Protein AF-A0A7K2VHI1-F1 (afdb_monomer)

Solvent-accessible surface area (backbone atoms only — not comparable to full-atom values): 19726 Å² total; per-residue (Å²): 126,63,54,100,42,70,31,47,36,41,50,50,53,50,56,70,37,102,79,35,73,94,75,72,83,73,86,75,72,61,69,70,60,34,52,53,53,49,51,55,50,51,52,41,51,47,21,62,73,66,58,83,43,84,39,74,63,67,61,27,46,75,45,64,41,86,86,82,64,46,76,47,78,38,60,50,74,82,60,77,75,34,81,86,84,34,98,59,78,73,77,77,80,57,60,66,61,61,72,50,92,55,95,80,49,63,72,83,82,65,96,54,72,67,74,56,35,56,49,50,50,53,50,29,44,55,56,41,64,78,45,44,76,40,48,28,70,8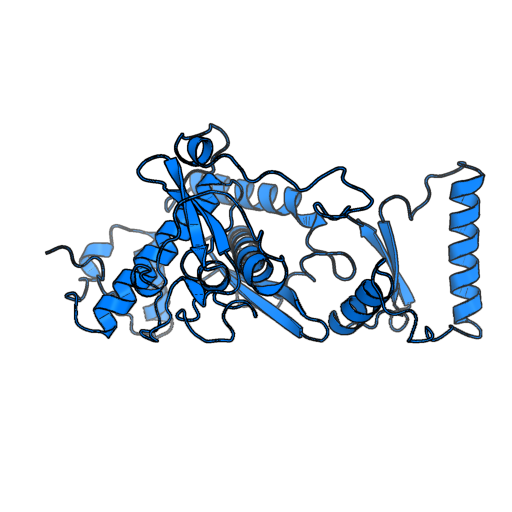4,64,27,72,24,50,35,75,71,34,89,90,54,74,66,68,85,44,14,54,18,27,31,32,30,71,53,49,69,73,33,75,43,78,29,70,27,65,24,76,85,36,55,49,44,0,42,47,45,7,51,26,54,40,48,34,52,41,51,38,55,60,48,81,76,71,71,54,80,76,58,59,74,56,49,55,82,77,41,93,50,38,54,78,61,90,61,62,68,88,73,58,92,47,35,17,63,44,59,39,90,88,79,56,49,56,28,26,37,48,35,20,73,78,21,26,77,22,79,64,23,73,85,47,51,31,53,74,52,70,57,51,55,45,49,53,98,31,73,49,41,8,47,55,46,7,51,53,38,33,52,51,48,52,31,49,51,30,43,77,70,64,77,38,63,73,42,80,54,65,69,81,79,42,56,88,38,65,68,56,40,49,51,54,54,52,32,51,76,70,72,47,90,84,86,52,72,47,50,83,56,75,127

Structure (mmCIF, N/CA/C/O backbone):
data_AF-A0A7K2VHI1-F1
#
_entry.id   AF-A0A7K2VHI1-F1
#
loop_
_atom_site.group_PDB
_atom_site.id
_atom_site.type_symbol
_atom_site.label_atom_id
_atom_site.label_alt_id
_atom_site.label_comp_id
_atom_site.label_asym_id
_atom_site.label_entity_id
_atom_site.label_seq_id
_atom_site.pdbx_PDB_ins_code
_atom_site.Cartn_x
_atom_site.Cartn_y
_atom_site.Cartn_z
_atom_site.occupancy
_atom_site.B_iso_or_equiv
_atom_site.auth_seq_id
_atom_site.auth_comp_id
_atom_site.auth_asym_id
_atom_site.auth_atom_id
_atom_site.pdbx_PDB_model_num
ATOM 1 N N . GLY A 1 1 ? -21.611 15.814 -11.312 1.00 35.88 1 GLY A N 1
ATOM 2 C CA . GLY A 1 1 ? -21.797 15.222 -9.984 1.00 35.88 1 GLY A CA 1
ATOM 3 C C . GLY A 1 1 ? -20.986 13.962 -9.967 1.00 35.88 1 GLY A C 1
ATOM 4 O O . GLY A 1 1 ? -21.273 13.101 -10.788 1.00 35.88 1 GLY A O 1
ATOM 5 N N . ALA A 1 2 ? -19.942 13.914 -9.146 1.00 34.22 2 ALA A N 1
ATOM 6 C CA . ALA A 1 2 ? -19.408 12.637 -8.704 1.00 34.22 2 ALA A CA 1
ATOM 7 C C . ALA A 1 2 ? -20.417 12.128 -7.672 1.00 34.22 2 ALA A C 1
ATOM 9 O O . ALA A 1 2 ? -20.679 12.821 -6.691 1.00 34.22 2 ALA A O 1
ATOM 10 N N . GLY A 1 3 ? -21.109 11.036 -7.992 1.00 35.84 3 GLY A N 1
ATOM 11 C CA . GLY A 1 3 ? -21.917 10.336 -7.005 1.00 35.84 3 GLY A CA 1
ATOM 12 C C . GLY A 1 3 ? -20.999 9.700 -5.968 1.00 35.84 3 GLY A C 1
ATOM 13 O O . GLY A 1 3 ? -19.810 9.528 -6.213 1.00 35.84 3 GLY A O 1
ATOM 14 N N . SER A 1 4 ? -21.582 9.350 -4.831 1.00 48.66 4 SER A N 1
ATOM 15 C CA . SER A 1 4 ? -21.023 8.705 -3.633 1.00 48.66 4 SER A CA 1
ATOM 16 C C . SER A 1 4 ? -20.187 7.423 -3.842 1.00 48.66 4 SER A C 1
ATOM 18 O O . SER A 1 4 ? -19.869 6.737 -2.873 1.00 48.66 4 SER A O 1
ATOM 20 N N . ASP A 1 5 ? -19.875 7.044 -5.082 1.00 55.03 5 ASP A N 1
ATOM 21 C CA . ASP A 1 5 ? -19.042 5.898 -5.424 1.00 55.03 5 ASP A CA 1
ATOM 22 C C . ASP A 1 5 ? -17.689 6.378 -5.972 1.00 55.03 5 ASP A C 1
ATOM 24 O O . ASP A 1 5 ? -17.606 7.149 -6.932 1.00 55.03 5 ASP A O 1
ATOM 28 N N . ALA A 1 6 ? -16.596 5.886 -5.388 1.00 54.31 6 ALA A N 1
ATOM 29 C CA . ALA A 1 6 ? -15.237 6.164 -5.848 1.00 54.31 6 ALA A CA 1
ATOM 30 C C . ALA A 1 6 ? -15.024 5.782 -7.330 1.00 54.31 6 ALA A C 1
ATOM 32 O O . ALA A 1 6 ? -14.153 6.345 -7.998 1.00 54.31 6 ALA A O 1
ATOM 33 N N . ALA A 1 7 ? -15.840 4.863 -7.860 1.00 50.38 7 ALA A N 1
ATOM 34 C CA . ALA A 1 7 ? -15.931 4.551 -9.281 1.00 50.38 7 ALA A CA 1
ATOM 35 C C . ALA A 1 7 ? -16.336 5.750 -10.157 1.00 50.38 7 ALA A C 1
ATOM 37 O O . ALA A 1 7 ? -15.673 6.019 -11.161 1.00 50.38 7 ALA A O 1
ATOM 38 N N . ASP A 1 8 ? -17.375 6.487 -9.754 1.00 54.81 8 ASP A N 1
ATOM 39 C CA . ASP A 1 8 ? -17.902 7.647 -10.483 1.00 54.81 8 ASP A CA 1
ATOM 40 C C . ASP A 1 8 ? -16.888 8.799 -10.480 1.00 54.81 8 ASP A C 1
ATOM 42 O O . ASP A 1 8 ? -16.716 9.508 -11.476 1.00 54.81 8 ASP A O 1
ATOM 46 N N . SER A 1 9 ? -16.164 8.952 -9.369 1.00 58.41 9 SER A N 1
ATOM 47 C CA . SER A 1 9 ? -15.052 9.896 -9.247 1.00 58.41 9 SER A CA 1
ATOM 48 C C . SER A 1 9 ? -13.885 9.526 -10.167 1.00 58.41 9 SER A C 1
ATOM 50 O O . SER A 1 9 ? -13.325 10.401 -10.823 1.00 58.41 9 SER A O 1
ATOM 52 N N . ALA A 1 10 ? -13.523 8.244 -10.279 1.00 58.94 10 ALA A N 1
ATOM 53 C CA . ALA A 1 10 ? -12.438 7.801 -11.159 1.00 58.94 10 ALA A CA 1
ATOM 54 C C . ALA A 1 10 ? -12.746 8.045 -12.649 1.00 58.94 10 ALA A C 1
ATOM 56 O O . ALA A 1 10 ? -11.871 8.503 -13.393 1.00 58.94 10 ALA A O 1
ATOM 57 N N . ASP A 1 11 ? -13.983 7.804 -13.087 1.00 56.47 11 ASP A N 1
ATOM 58 C CA . ASP A 1 11 ? -14.429 8.120 -14.450 1.00 56.47 11 ASP A CA 1
ATOM 59 C C . ASP A 1 11 ? -14.461 9.636 -14.701 1.00 56.47 11 ASP A C 1
ATOM 61 O O . ASP A 1 11 ? -13.986 10.107 -15.738 1.00 56.47 11 ASP A O 1
ATOM 65 N N . LEU A 1 12 ? -14.929 10.426 -13.728 1.00 62.16 12 LEU A N 1
ATOM 66 C CA . LEU A 1 12 ? -14.897 11.888 -13.801 1.00 62.16 12 LEU A CA 1
ATOM 67 C C . LEU A 1 12 ? -13.461 12.416 -13.943 1.00 62.16 12 LEU A C 1
ATOM 69 O O . LEU A 1 12 ? -13.170 13.194 -14.853 1.00 62.16 12 LEU A O 1
ATOM 73 N N . TRP A 1 13 ? -12.551 11.988 -13.067 1.00 66.00 13 TRP A N 1
ATOM 74 C CA . TRP A 1 13 ? -11.167 12.461 -13.058 1.00 66.00 13 TRP A CA 1
ATOM 75 C C . TRP A 1 13 ? -10.383 11.987 -14.282 1.00 66.00 13 TRP A C 1
ATOM 77 O O . TRP A 1 13 ? -9.621 12.765 -14.863 1.00 66.00 13 TRP A O 1
ATOM 87 N N . SER A 1 14 ? -10.594 10.744 -14.725 1.00 60.72 14 SER A N 1
ATOM 88 C CA . SER A 1 14 ? -9.974 10.237 -15.953 1.00 60.72 14 SER A CA 1
ATOM 89 C C . SER A 1 14 ? -10.495 10.952 -17.203 1.00 60.72 14 SER A C 1
ATOM 91 O O . SER A 1 14 ? -9.713 11.164 -18.129 1.00 60.72 14 SER A O 1
ATOM 93 N N . GLY A 1 15 ? -11.754 11.410 -17.196 1.00 57.91 15 GLY A N 1
ATOM 94 C CA . GLY A 1 15 ? -12.371 12.238 -18.237 1.00 57.91 15 GLY A CA 1
ATOM 95 C C . GLY A 1 15 ? -11.910 13.704 -18.267 1.00 57.91 15 GLY A C 1
ATOM 96 O O . GLY A 1 15 ? -11.980 14.351 -19.311 1.00 57.91 15 GLY A O 1
ATOM 97 N N . LEU A 1 16 ? -11.404 14.231 -17.149 1.00 63.72 16 LEU A N 1
ATOM 98 C CA . LEU A 1 16 ? -10.815 15.577 -17.049 1.00 63.72 16 LEU A CA 1
ATOM 99 C C . LEU A 1 16 ? -9.307 15.589 -17.347 1.00 63.72 16 LEU A C 1
ATOM 101 O O . LEU A 1 16 ? -8.694 16.651 -17.477 1.00 63.72 16 LEU A O 1
ATOM 105 N N . GLY A 1 17 ? -8.696 14.408 -17.450 1.00 61.53 17 GLY A N 1
ATOM 106 C CA . GLY A 1 17 ? -7.277 14.261 -17.711 1.00 61.53 17 GLY A CA 1
ATOM 107 C C . GLY A 1 17 ? -6.873 14.788 -19.098 1.00 61.53 17 GLY A C 1
ATOM 108 O O . GLY A 1 17 ? -7.600 14.633 -20.074 1.00 61.53 17 GLY A O 1
ATOM 109 N N . PRO A 1 18 ? -5.653 15.319 -19.262 1.00 56.62 18 PRO A N 1
ATOM 110 C CA . PRO A 1 18 ? -5.142 15.828 -20.544 1.00 56.62 18 PRO A CA 1
ATOM 111 C C . PRO A 1 18 ? -4.906 14.752 -21.629 1.00 56.62 18 PRO A C 1
ATOM 113 O O . PRO A 1 18 ? -4.349 15.054 -22.684 1.00 56.62 18 PRO A O 1
ATOM 116 N N . ALA A 1 19 ? -5.259 13.494 -21.358 1.00 55.19 19 ALA A N 1
ATOM 117 C CA . ALA A 1 19 ? -5.284 12.382 -22.311 1.00 55.19 19 ALA A CA 1
ATOM 118 C C . ALA A 1 19 ? -6.680 11.730 -22.411 1.00 55.19 19 ALA A C 1
ATOM 120 O O . ALA A 1 19 ? -6.819 10.691 -23.053 1.00 55.19 19 ALA A O 1
ATOM 121 N N . ALA A 1 20 ? -7.697 12.320 -21.772 1.00 56.53 20 ALA A N 1
ATOM 122 C CA . ALA A 1 20 ? -9.066 11.844 -21.829 1.00 56.53 20 ALA A CA 1
ATOM 123 C C . ALA A 1 20 ? -9.586 11.899 -23.273 1.00 56.53 20 ALA A C 1
ATOM 125 O O . ALA A 1 20 ? -9.426 12.927 -23.943 1.00 56.53 20 ALA A O 1
ATOM 126 N N . PRO A 1 21 ? -10.234 10.835 -23.775 1.00 51.53 21 PRO A N 1
ATOM 127 C CA . PRO A 1 21 ? -11.006 10.935 -25.001 1.00 51.53 21 PRO A CA 1
ATOM 128 C C . PRO A 1 21 ? -12.088 12.005 -24.802 1.00 51.53 21 PRO A C 1
ATOM 130 O O . PRO A 1 21 ? -12.898 11.895 -23.886 1.00 51.53 21 PRO A O 1
ATOM 133 N N . LEU A 1 22 ? -12.141 13.015 -25.675 1.00 50.47 22 LEU A N 1
ATOM 134 C CA . LEU A 1 22 ? -13.144 14.101 -25.679 1.00 50.47 22 LEU A CA 1
ATOM 135 C C . LEU A 1 22 ? -14.589 13.615 -25.977 1.00 50.47 22 LEU A C 1
ATOM 137 O O . LEU A 1 22 ? -15.409 14.365 -26.496 1.00 50.47 22 LEU A O 1
ATOM 141 N N . GLY A 1 23 ? -14.894 12.338 -25.742 1.00 47.41 23 GLY A N 1
ATOM 142 C CA . GLY A 1 23 ? -16.006 11.631 -26.371 1.00 47.41 23 GLY A CA 1
ATOM 143 C C . GLY A 1 23 ? -17.301 11.564 -25.570 1.00 47.41 23 GLY A C 1
ATOM 144 O O . GLY A 1 23 ? -18.349 11.344 -26.174 1.00 47.41 23 GLY A O 1
ATOM 145 N N . THR A 1 24 ? -17.271 11.757 -24.249 1.00 50.47 24 THR A N 1
ATOM 146 C CA . THR A 1 24 ? -18.492 11.654 -23.438 1.00 50.47 24 THR A CA 1
ATOM 147 C C . THR A 1 24 ? -18.983 13.054 -23.079 1.00 50.47 24 THR A C 1
ATOM 149 O O . THR A 1 24 ? -18.333 13.728 -22.278 1.00 50.47 24 THR A O 1
ATOM 152 N N . PRO A 1 25 ? -20.106 13.536 -23.647 1.00 52.81 25 PRO A N 1
ATOM 153 C CA . PRO A 1 25 ? -20.666 14.813 -23.236 1.00 52.81 25 PRO A CA 1
ATOM 154 C C . PRO A 1 25 ? -21.022 14.735 -21.751 1.00 52.81 25 PRO A C 1
ATOM 156 O O . PRO A 1 25 ? -21.815 13.889 -21.331 1.00 52.81 25 PRO A O 1
ATOM 159 N N . ALA A 1 26 ? -20.413 15.610 -20.952 1.00 59.59 26 ALA A N 1
ATOM 160 C CA . ALA A 1 26 ? -20.737 15.723 -19.540 1.00 59.59 26 ALA A CA 1
ATOM 161 C C . ALA A 1 26 ? -22.239 16.002 -19.393 1.00 59.59 26 ALA A C 1
ATOM 163 O O . ALA A 1 26 ? -22.796 16.840 -20.109 1.00 59.59 26 ALA A O 1
ATOM 164 N N . ARG A 1 27 ? -22.911 15.314 -18.461 1.00 62.22 27 ARG A N 1
ATOM 165 C CA . ARG A 1 27 ? -24.287 15.671 -18.099 1.00 62.22 27 ARG A CA 1
ATOM 166 C C . ARG A 1 27 ? -24.287 17.110 -17.597 1.00 62.22 27 ARG A C 1
ATOM 168 O O . ARG A 1 27 ? -23.722 17.399 -16.544 1.00 62.22 27 ARG A O 1
ATOM 175 N N . VAL A 1 28 ? -24.916 18.001 -18.356 1.00 68.81 28 VAL A N 1
ATOM 176 C CA . VAL A 1 28 ? -25.017 19.413 -17.994 1.00 68.81 28 VAL A CA 1
ATOM 177 C C . VAL A 1 28 ? -26.110 19.555 -16.930 1.00 68.81 28 VAL A C 1
ATOM 179 O O . VAL A 1 28 ? -27.251 19.160 -17.188 1.00 68.81 28 VAL A O 1
ATOM 182 N N . PRO A 1 29 ? -25.800 20.077 -15.731 1.00 75.19 29 PRO A N 1
ATOM 183 C CA . PRO A 1 29 ? -26.820 20.360 -14.731 1.00 75.19 29 PRO A CA 1
ATOM 184 C C . PRO A 1 29 ? -27.797 21.411 -15.271 1.00 75.19 29 PRO A C 1
ATOM 186 O O . PRO A 1 29 ? -27.403 22.335 -15.981 1.00 75.19 29 PRO A O 1
ATOM 189 N N . THR A 1 30 ? -29.080 21.277 -14.941 1.00 81.00 30 THR A N 1
ATOM 190 C CA . THR A 1 30 ? -30.135 22.206 -15.377 1.00 81.00 30 THR A CA 1
ATOM 191 C C . THR A 1 30 ? -30.959 22.695 -14.187 1.00 81.00 30 THR A C 1
ATOM 193 O O . THR A 1 30 ? -30.902 22.128 -13.093 1.00 81.00 30 THR A O 1
ATOM 196 N N . GLY A 1 31 ? -31.710 23.782 -14.385 1.00 88.12 31 GLY A N 1
ATOM 197 C CA . GLY A 1 31 ? -32.640 24.303 -13.383 1.00 88.12 31 GLY A CA 1
ATOM 198 C C . GLY A 1 31 ? -31.947 24.806 -12.104 1.00 88.12 31 GLY A C 1
ATOM 199 O O . GLY A 1 31 ? -30.897 25.447 -12.196 1.00 88.12 31 GLY A O 1
ATOM 200 N N . PRO A 1 32 ? -32.512 24.538 -10.910 1.00 86.25 32 PRO A N 1
ATOM 201 C CA . PRO A 1 32 ? -31.979 25.042 -9.640 1.00 86.25 32 PRO A CA 1
ATOM 202 C C . PRO A 1 32 ? -30.517 24.659 -9.375 1.00 86.25 32 PRO A C 1
ATOM 204 O O . PRO A 1 32 ? -29.753 25.483 -8.878 1.00 86.25 32 PRO A O 1
ATOM 207 N N . LEU A 1 33 ? -30.103 23.450 -9.769 1.00 83.56 33 LEU A N 1
ATOM 208 C CA . LEU A 1 33 ? -28.721 22.985 -9.612 1.00 83.56 33 LEU A CA 1
ATOM 209 C C . LEU A 1 33 ? -27.734 23.809 -10.447 1.00 83.56 33 LEU A C 1
ATOM 211 O O . LEU A 1 33 ? -26.650 24.138 -9.975 1.00 83.56 33 LEU A O 1
ATOM 215 N N . ALA A 1 34 ? -28.117 24.195 -11.668 1.00 86.69 34 ALA A N 1
ATOM 216 C CA . ALA A 1 34 ? -27.297 25.078 -12.495 1.00 86.69 34 ALA A CA 1
ATOM 217 C C . ALA A 1 34 ? -27.163 26.475 -11.868 1.00 86.69 34 ALA A C 1
ATOM 219 O O . ALA A 1 34 ? -26.079 27.050 -11.881 1.00 86.69 34 ALA A O 1
ATOM 220 N N . GLY A 1 35 ? -28.244 26.997 -11.275 1.00 87.88 35 GLY A N 1
ATOM 221 C CA . GLY A 1 35 ? -28.216 28.268 -10.546 1.00 87.88 35 GLY A CA 1
ATOM 222 C C . GLY A 1 35 ? -27.308 28.223 -9.313 1.00 87.88 35 GLY A C 1
ATOM 223 O O . GLY A 1 35 ? -26.508 29.131 -9.106 1.00 87.88 35 GLY A O 1
ATOM 224 N N . MET A 1 36 ? -27.376 27.141 -8.532 1.00 86.94 36 MET A N 1
ATOM 225 C CA . MET A 1 36 ? -26.527 26.924 -7.356 1.00 86.94 36 MET A CA 1
ATOM 226 C C . MET A 1 36 ? -25.041 26.858 -7.735 1.00 86.94 36 MET A C 1
ATOM 228 O O . MET A 1 36 ? -24.236 27.613 -7.192 1.00 86.94 36 MET A O 1
ATOM 232 N N . LEU A 1 37 ? -24.688 26.030 -8.725 1.00 86.12 37 LEU A N 1
ATOM 233 C CA . LEU A 1 37 ? -23.311 25.923 -9.218 1.00 86.12 37 LEU A CA 1
ATOM 234 C C . LEU A 1 37 ? -22.815 27.235 -9.842 1.00 86.12 37 LEU A C 1
ATOM 236 O O . LEU A 1 37 ? -21.667 27.616 -9.633 1.00 86.12 37 LEU A O 1
ATOM 240 N N . GLY A 1 38 ? -23.678 27.951 -10.570 1.00 88.88 38 GLY A N 1
ATOM 241 C CA . GLY A 1 38 ? -23.361 29.261 -11.140 1.00 88.88 38 GLY A CA 1
ATOM 242 C C . GLY A 1 38 ? -23.057 30.310 -10.071 1.00 88.88 38 GLY A C 1
ATOM 243 O O . GLY A 1 38 ? -22.112 31.085 -10.226 1.00 88.88 38 GLY A O 1
ATOM 244 N N . ASN A 1 39 ? -23.804 30.307 -8.964 1.00 89.44 39 ASN A N 1
ATOM 245 C CA . ASN A 1 39 ? -23.547 31.194 -7.831 1.00 89.44 39 ASN A CA 1
ATOM 246 C C . ASN A 1 39 ? -22.215 30.861 -7.149 1.00 89.44 39 ASN A C 1
ATOM 248 O O . ASN A 1 39 ? -21.405 31.767 -6.954 1.00 89.44 39 ASN A O 1
ATOM 252 N N . LEU A 1 40 ? -21.957 29.581 -6.851 1.00 88.62 40 LEU A N 1
ATOM 253 C CA . LEU A 1 40 ? -20.685 29.133 -6.265 1.00 88.62 40 LEU A CA 1
ATOM 254 C C . LEU A 1 40 ? -19.494 29.537 -7.146 1.00 88.62 40 LEU A C 1
ATOM 256 O O . LEU A 1 40 ? -18.548 30.165 -6.673 1.00 88.62 40 LEU A O 1
ATOM 260 N N . LEU A 1 41 ? -19.582 29.273 -8.453 1.00 89.56 41 LEU A N 1
ATOM 261 C CA . LEU A 1 41 ? -18.543 29.643 -9.410 1.00 89.56 41 LEU A CA 1
ATOM 262 C C . LEU A 1 41 ? -18.343 31.163 -9.490 1.00 89.56 41 LEU A C 1
ATOM 264 O O . LEU A 1 41 ? -17.209 31.630 -9.570 1.00 89.56 41 LEU A O 1
ATOM 268 N N . SER A 1 42 ? -19.424 31.946 -9.452 1.00 91.00 42 SER A N 1
ATOM 269 C CA . SER A 1 42 ? -19.343 33.412 -9.501 1.00 91.00 42 SER A CA 1
ATOM 270 C C . SER A 1 42 ? -18.601 33.983 -8.291 1.00 91.00 42 SER A C 1
ATOM 272 O O . SER A 1 42 ? -17.799 34.905 -8.452 1.00 91.00 42 SER A O 1
ATOM 274 N N . PHE A 1 43 ? -18.813 33.421 -7.096 1.00 90.38 43 PHE A N 1
ATOM 275 C CA . PHE A 1 43 ? -18.058 33.806 -5.902 1.00 90.38 43 PHE A CA 1
ATOM 276 C C . PHE A 1 43 ? -16.575 33.447 -6.014 1.00 90.38 43 PHE A C 1
ATOM 278 O O . PHE A 1 43 ? -15.732 34.280 -5.681 1.00 90.38 43 PHE A O 1
ATOM 285 N N . GLU A 1 44 ? -16.238 32.269 -6.537 1.00 92.12 44 GLU A N 1
ATOM 286 C CA . GLU A 1 44 ? -14.838 31.891 -6.758 1.00 92.12 44 GLU A CA 1
ATOM 287 C C . GLU A 1 44 ? -14.146 32.791 -7.787 1.00 92.12 44 GLU A C 1
ATOM 289 O O . GLU A 1 44 ? -13.040 33.277 -7.541 1.00 92.12 44 GLU A O 1
ATOM 294 N N . VAL A 1 45 ? -14.810 33.112 -8.902 1.00 92.06 45 VAL A N 1
ATOM 295 C CA . VAL A 1 45 ? -14.291 34.070 -9.892 1.00 92.06 45 VAL A CA 1
ATOM 296 C C . VAL A 1 45 ? -14.102 35.448 -9.262 1.00 92.06 45 VAL A C 1
ATOM 298 O O . VAL A 1 45 ? -13.062 36.074 -9.468 1.00 92.06 45 VAL A O 1
ATOM 301 N N . PHE A 1 46 ? -15.058 35.912 -8.453 1.00 93.44 46 PHE A N 1
ATOM 302 C CA . PHE A 1 46 ? -14.919 37.165 -7.717 1.00 93.44 46 PHE A CA 1
ATOM 303 C C . PHE A 1 46 ? -13.690 37.140 -6.797 1.00 93.44 46 PHE A C 1
ATOM 305 O O . PHE A 1 46 ? -12.880 38.067 -6.857 1.00 93.44 46 PHE A O 1
ATOM 312 N N . ARG A 1 47 ? -13.497 36.082 -5.996 1.00 93.62 47 ARG A N 1
ATOM 313 C CA . ARG A 1 47 ? -12.328 35.926 -5.107 1.00 93.62 47 ARG A CA 1
ATOM 314 C C . ARG A 1 47 ? -11.015 35.921 -5.897 1.00 93.62 47 ARG A C 1
ATOM 316 O O . ARG A 1 47 ? -10.084 36.637 -5.534 1.00 93.62 47 ARG A O 1
ATOM 323 N N . LEU A 1 48 ? -10.950 35.183 -7.008 1.00 90.50 48 LEU A N 1
ATOM 324 C CA . LEU A 1 48 ? -9.769 35.106 -7.877 1.00 90.50 48 LEU A CA 1
ATOM 325 C C . LEU A 1 48 ? -9.409 36.449 -8.522 1.00 90.50 48 LEU A C 1
ATOM 327 O O . LEU A 1 48 ? -8.238 36.831 -8.518 1.00 90.50 48 LEU A O 1
ATOM 331 N N . VAL A 1 49 ? -10.398 37.150 -9.081 1.00 93.31 49 VAL A N 1
ATOM 332 C CA . VAL A 1 49 ? -10.184 38.396 -9.833 1.00 93.31 49 VAL A CA 1
ATOM 333 C C . VAL A 1 49 ? -9.912 39.569 -8.898 1.00 93.31 49 VAL A C 1
ATOM 335 O O . VAL A 1 49 ? -9.020 40.369 -9.165 1.00 93.31 49 VAL A O 1
ATOM 338 N N . THR A 1 50 ? -10.669 39.686 -7.806 1.00 94.31 50 THR A N 1
ATOM 339 C CA . THR A 1 50 ? -10.545 40.829 -6.886 1.00 94.31 50 THR A CA 1
ATOM 340 C C . THR A 1 50 ? -9.445 40.655 -5.851 1.00 94.31 50 THR A C 1
ATOM 342 O O . THR A 1 50 ? -8.975 41.649 -5.308 1.00 94.31 50 THR A O 1
ATOM 345 N N . GLN A 1 51 ? -9.056 39.411 -5.551 1.00 90.88 51 GLN A N 1
ATOM 346 C CA . GLN A 1 51 ? -8.114 39.059 -4.484 1.00 90.88 51 GLN A CA 1
ATOM 347 C C . GLN A 1 51 ? -8.516 39.579 -3.092 1.00 90.88 51 GLN A C 1
ATOM 349 O O . GLN A 1 51 ? -7.695 39.588 -2.177 1.00 90.88 51 GLN A O 1
ATOM 354 N N . ALA A 1 52 ? -9.781 39.979 -2.906 1.00 89.44 52 ALA A N 1
ATOM 355 C CA . ALA A 1 52 ? -10.292 40.465 -1.626 1.00 89.44 52 ALA A CA 1
ATOM 356 C C . ALA A 1 52 ? -10.283 39.368 -0.545 1.00 89.44 52 ALA A C 1
ATOM 358 O O . ALA A 1 52 ? -10.151 39.662 0.640 1.00 89.44 52 ALA A O 1
ATOM 359 N N . LEU A 1 53 ? -10.400 38.104 -0.967 1.00 87.00 53 LEU A N 1
ATOM 360 C CA . LEU A 1 53 ? -10.253 36.902 -0.151 1.00 87.00 53 LEU A CA 1
ATOM 361 C C . LEU A 1 53 ? -9.472 35.841 -0.946 1.00 87.00 53 LEU A C 1
ATOM 363 O O . LEU A 1 53 ? -9.534 35.844 -2.181 1.00 87.00 53 LEU A O 1
ATOM 367 N N . PRO A 1 54 ? -8.761 34.911 -0.282 1.00 86.00 54 PRO A N 1
ATOM 368 C CA . PRO A 1 54 ? -8.225 33.732 -0.949 1.00 86.00 54 PRO A CA 1
ATOM 369 C C . PRO A 1 54 ? -9.350 32.948 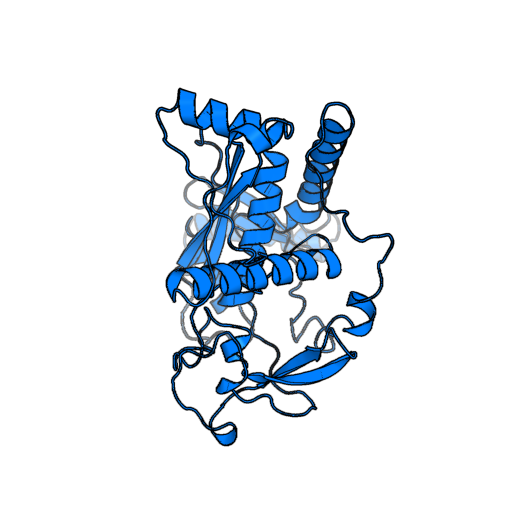-1.632 1.00 86.00 54 PRO A C 1
ATOM 371 O O . PRO A 1 54 ? -10.409 32.742 -1.044 1.00 86.00 54 PRO A O 1
ATOM 374 N N . ALA A 1 55 ? -9.116 32.521 -2.871 1.00 88.25 55 ALA A N 1
ATOM 375 C CA . ALA A 1 55 ? -10.017 31.603 -3.555 1.00 88.25 55 ALA A CA 1
ATOM 376 C C . ALA A 1 55 ? -10.001 30.244 -2.851 1.00 88.25 55 ALA A C 1
ATOM 378 O O . ALA A 1 55 ? -8.926 29.742 -2.511 1.00 88.25 55 ALA A O 1
ATOM 379 N N . GLU A 1 56 ? -11.178 29.661 -2.663 1.00 87.06 56 GLU A N 1
ATOM 380 C CA . GLU A 1 56 ? -11.352 28.357 -2.026 1.00 87.06 56 GLU A CA 1
ATOM 381 C C . GLU A 1 56 ? -10.798 27.261 -2.927 1.00 87.06 56 GLU A C 1
ATOM 383 O O . GLU A 1 56 ? -10.117 26.361 -2.463 1.00 87.06 56 GLU A O 1
ATOM 388 N N . THR A 1 57 ? -10.914 27.418 -4.248 1.00 88.38 57 THR A N 1
ATOM 389 C CA . THR A 1 57 ? -10.361 26.464 -5.222 1.00 88.38 57 THR A CA 1
ATOM 390 C C . THR A 1 57 ? -8.837 26.533 -5.367 1.00 88.38 57 THR A C 1
ATOM 392 O O . THR A 1 57 ? -8.259 25.894 -6.250 1.00 88.38 57 THR A O 1
ATOM 395 N N . ARG A 1 58 ? -8.131 27.338 -4.562 1.00 87.38 58 ARG A N 1
ATOM 396 C CA . ARG A 1 58 ? -6.666 27.399 -4.620 1.00 87.38 58 ARG A CA 1
ATOM 397 C C . ARG A 1 58 ? -6.077 26.133 -3.993 1.00 87.38 58 ARG A C 1
ATOM 399 O O . ARG A 1 58 ? -6.009 26.020 -2.776 1.00 87.38 58 ARG A O 1
ATOM 406 N N . ASN A 1 59 ? -5.579 25.228 -4.838 1.00 86.25 59 ASN A N 1
ATOM 407 C CA . ASN A 1 59 ? -5.059 23.904 -4.451 1.00 86.25 59 ASN A CA 1
ATOM 408 C C . ASN A 1 59 ? -6.104 23.010 -3.764 1.00 86.25 59 ASN A C 1
ATOM 410 O O . ASN A 1 59 ? -5.743 22.123 -2.991 1.00 86.25 59 ASN A O 1
ATOM 414 N N . GLN A 1 60 ? -7.386 23.246 -4.033 1.00 90.56 60 GLN A N 1
ATOM 415 C CA . GLN A 1 60 ? -8.483 22.446 -3.504 1.00 90.56 60 GLN A CA 1
ATOM 416 C C . GLN A 1 60 ? -9.503 22.156 -4.601 1.00 90.56 60 GLN A C 1
ATOM 418 O O . GLN A 1 60 ? -9.617 22.897 -5.581 1.00 90.56 60 GLN A O 1
ATOM 423 N N . VAL A 1 61 ? -10.256 21.082 -4.408 1.00 88.62 61 VAL A N 1
ATOM 424 C CA . VAL A 1 61 ? -11.468 20.768 -5.157 1.00 88.62 61 VAL A CA 1
ATOM 425 C C . VAL A 1 61 ? -12.648 20.985 -4.228 1.00 88.62 61 VAL A C 1
ATOM 427 O O . VAL A 1 61 ? -12.675 20.447 -3.125 1.00 88.62 61 VAL A O 1
ATOM 430 N N . VAL A 1 62 ? -13.626 21.754 -4.697 1.00 88.75 62 VAL A N 1
ATOM 431 C CA . VAL A 1 62 ? -14.911 21.916 -4.018 1.00 88.75 62 VAL A CA 1
ATOM 432 C C . VAL A 1 62 ? -15.891 20.913 -4.613 1.00 88.75 62 VAL A C 1
ATOM 434 O O . VAL A 1 62 ? -16.141 20.920 -5.822 1.00 88.75 62 VAL A O 1
ATOM 437 N N . VAL A 1 63 ? -16.439 20.049 -3.767 1.00 86.38 63 VAL A N 1
ATOM 438 C CA . VAL A 1 63 ? -17.425 19.034 -4.130 1.00 86.38 63 VAL A CA 1
ATOM 439 C C . VAL A 1 63 ? -18.750 19.397 -3.477 1.00 86.38 63 VAL A C 1
ATOM 441 O O . VAL A 1 63 ? -18.828 19.616 -2.273 1.00 86.38 63 VAL A O 1
ATOM 444 N N . GLN A 1 64 ? -19.790 19.468 -4.301 1.00 85.44 64 GLN A N 1
ATOM 445 C CA . GLN A 1 64 ? -21.172 19.598 -3.861 1.00 85.44 64 GLN A CA 1
ATOM 446 C C . GLN A 1 64 ? -21.820 18.218 -3.954 1.00 85.44 64 GLN A C 1
ATOM 448 O O . GLN A 1 64 ? -22.047 17.724 -5.067 1.00 85.44 64 GLN A O 1
ATOM 453 N N . ASP A 1 65 ? -22.140 17.623 -2.807 1.00 83.06 65 ASP A N 1
ATOM 454 C CA . ASP A 1 65 ? -22.990 16.438 -2.761 1.00 83.06 65 ASP A CA 1
ATOM 455 C C . ASP A 1 65 ? -24.419 16.860 -3.130 1.00 83.06 65 ASP A C 1
ATOM 457 O O . ASP A 1 65 ? -24.942 17.859 -2.634 1.00 83.06 65 ASP A O 1
ATOM 461 N N . LEU A 1 66 ? -25.039 16.148 -4.072 1.00 81.31 66 LEU A N 1
ATOM 462 C CA . LEU A 1 66 ? -26.377 16.481 -4.574 1.00 81.31 66 LEU A CA 1
ATOM 463 C C . LEU A 1 66 ? -27.504 15.788 -3.798 1.00 81.31 66 LEU A C 1
ATOM 465 O O . LEU A 1 66 ? -28.660 16.185 -3.938 1.00 81.31 66 LEU A O 1
ATOM 469 N N . ASN A 1 67 ? -27.176 14.763 -3.015 1.00 80.62 67 ASN A N 1
ATOM 470 C CA . ASN A 1 67 ? -28.102 14.022 -2.171 1.00 80.62 67 ASN A CA 1
ATOM 471 C C . A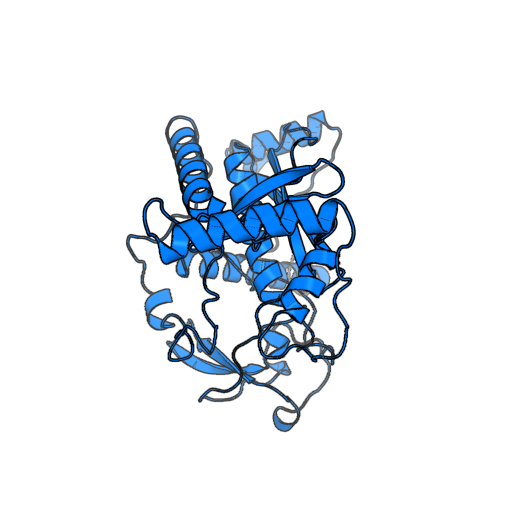SN A 1 67 ? -28.226 14.680 -0.793 1.00 80.62 67 ASN A C 1
ATOM 473 O O . ASN A 1 67 ? -29.345 14.901 -0.335 1.00 80.62 67 ASN A O 1
ATOM 477 N N . SER A 1 68 ? -27.102 15.008 -0.148 1.00 84.44 68 SER A N 1
ATOM 478 C CA . SER A 1 68 ? -27.098 15.669 1.165 1.00 84.44 68 SER A CA 1
ATOM 479 C C . SER A 1 68 ? -27.147 17.195 1.071 1.00 84.44 68 SER A C 1
ATOM 481 O O . SER A 1 68 ? -27.589 17.848 2.013 1.00 84.44 68 SER A O 1
ATOM 483 N N . LEU A 1 69 ? -26.762 17.756 -0.084 1.00 83.50 69 LEU A N 1
ATOM 484 C CA . LEU A 1 69 ? -26.546 19.192 -0.298 1.00 83.50 69 LEU A CA 1
ATOM 485 C C . LEU A 1 69 ? -25.371 19.775 0.502 1.00 83.50 69 LEU A C 1
ATOM 487 O O . LEU A 1 69 ? -25.221 20.999 0.556 1.00 83.50 69 LEU A O 1
ATOM 491 N N . ASP A 1 70 ? -24.494 18.925 1.035 1.00 85.88 70 ASP A N 1
ATOM 492 C CA . ASP A 1 70 ? -23.263 19.367 1.683 1.00 85.88 70 ASP A CA 1
ATOM 493 C C . ASP A 1 70 ? -22.220 19.830 0.661 1.00 85.88 70 ASP A C 1
ATOM 495 O O . ASP A 1 70 ? -22.135 19.337 -0.469 1.00 85.88 70 ASP A O 1
ATOM 499 N N . VAL A 1 71 ? -21.403 20.792 1.089 1.00 86.44 71 VAL A N 1
ATOM 500 C CA . VAL A 1 71 ? -20.236 21.271 0.349 1.00 86.44 71 VAL A CA 1
ATOM 501 C C . VAL A 1 71 ? -18.993 20.921 1.142 1.00 86.44 71 VAL A C 1
ATOM 503 O O . VAL A 1 71 ? -18.873 21.289 2.310 1.00 86.44 71 VAL A O 1
ATOM 506 N N . LEU A 1 72 ? -18.055 20.250 0.486 1.00 88.00 72 LEU A N 1
ATOM 507 C CA . LEU A 1 72 ? -16.756 19.902 1.043 1.00 88.00 72 LEU A CA 1
ATOM 508 C C . LEU A 1 72 ? -15.637 20.420 0.144 1.00 88.00 72 LEU A C 1
ATOM 510 O O . LEU A 1 72 ? -15.732 20.378 -1.082 1.00 88.00 72 LEU A O 1
ATOM 514 N N . ALA A 1 73 ? -14.577 20.927 0.767 1.00 89.81 73 ALA A N 1
ATOM 515 C CA . ALA A 1 73 ? -13.374 21.380 0.088 1.00 89.81 73 ALA A CA 1
ATOM 516 C C . ALA A 1 73 ? -12.215 20.460 0.475 1.00 89.81 73 ALA A C 1
ATOM 518 O O . ALA A 1 73 ? -11.834 20.376 1.644 1.00 89.81 73 ALA A O 1
ATOM 519 N N . GLU A 1 74 ? -11.652 19.765 -0.508 1.00 90.88 74 GLU A N 1
ATOM 520 C CA . GLU A 1 74 ? -10.566 18.812 -0.294 1.00 90.88 74 GLU A CA 1
ATOM 521 C C . GLU A 1 74 ? -9.276 19.269 -0.978 1.00 90.88 74 GLU A C 1
ATOM 523 O O . GLU A 1 74 ? -9.326 19.789 -2.095 1.00 90.88 74 GLU A O 1
ATOM 528 N N . PRO A 1 75 ? -8.098 19.071 -0.357 1.00 91.12 75 PRO A N 1
ATOM 529 C CA . PRO A 1 75 ? -6.820 19.377 -0.988 1.00 91.12 75 PRO A CA 1
ATOM 530 C C . PRO A 1 75 ? -6.625 18.610 -2.300 1.00 91.12 75 PRO A C 1
ATOM 532 O O . PRO A 1 75 ? -6.802 17.396 -2.352 1.00 91.12 75 PRO A O 1
ATOM 535 N N . LEU A 1 76 ? -6.173 19.310 -3.341 1.00 87.50 76 LEU A N 1
ATOM 536 C CA . LEU A 1 76 ? -5.766 18.707 -4.605 1.00 87.50 76 LEU A CA 1
ATOM 537 C C . LEU A 1 76 ? -4.244 18.711 -4.709 1.00 87.50 76 LEU A C 1
ATOM 539 O O . LEU A 1 76 ? -3.618 19.753 -4.919 1.00 87.50 76 LEU A O 1
ATOM 543 N N . LEU A 1 77 ? -3.645 17.531 -4.572 1.00 85.31 77 LEU A N 1
ATOM 544 C CA . LEU A 1 77 ? -2.197 17.384 -4.641 1.00 85.31 77 LEU A CA 1
ATOM 545 C C . LEU A 1 77 ? -1.712 17.328 -6.097 1.00 85.31 77 LEU A C 1
ATOM 547 O O . LEU A 1 77 ? -2.279 16.597 -6.915 1.00 85.31 77 LEU A O 1
ATOM 551 N N . PRO A 1 78 ? -0.625 18.041 -6.445 1.00 82.81 78 PRO A N 1
ATOM 552 C CA . PRO A 1 78 ? -0.007 17.885 -7.750 1.00 82.81 78 PRO A CA 1
ATOM 553 C C . PRO A 1 78 ? 0.549 16.466 -7.884 1.00 82.81 78 PRO A C 1
ATOM 555 O O . PRO A 1 78 ? 1.342 16.006 -7.062 1.00 82.81 78 PRO A O 1
ATOM 558 N N . HIS A 1 79 ? 0.160 15.766 -8.950 1.00 80.06 79 HIS A N 1
ATOM 559 C CA . HIS A 1 79 ? 0.661 14.417 -9.177 1.00 80.06 79 HIS A CA 1
ATOM 560 C C . HIS A 1 79 ? 2.179 14.452 -9.462 1.00 80.06 79 HIS A C 1
ATOM 562 O O . HIS A 1 79 ? 2.603 15.160 -10.380 1.00 80.06 79 HIS A O 1
ATOM 568 N N . PRO A 1 80 ? 3.012 13.648 -8.769 1.00 77.00 80 PRO A N 1
ATOM 569 C CA . PRO A 1 80 ? 4.477 13.730 -8.867 1.00 77.00 80 PRO A CA 1
ATOM 570 C C . PRO A 1 80 ? 5.034 13.367 -10.251 1.00 77.00 80 PRO A C 1
ATOM 572 O O . PRO A 1 80 ? 6.177 13.671 -10.569 1.00 77.00 80 PRO A O 1
ATOM 575 N N . ARG A 1 81 ? 4.237 12.688 -11.084 1.00 72.94 81 ARG A N 1
ATOM 576 C CA . ARG A 1 81 ? 4.573 12.365 -12.485 1.00 72.94 81 ARG A CA 1
ATOM 577 C C . ARG A 1 81 ? 3.783 13.188 -13.501 1.00 72.94 81 ARG A C 1
ATOM 579 O O . ARG A 1 81 ? 3.671 12.785 -14.656 1.00 72.94 81 ARG A O 1
ATOM 586 N N . CYS A 1 82 ? 3.151 14.283 -13.082 1.00 77.94 82 CYS A N 1
ATOM 587 C CA . CYS A 1 82 ? 2.412 15.126 -14.010 1.00 77.94 82 CYS A CA 1
ATOM 588 C C . CYS A 1 82 ? 3.382 15.754 -15.017 1.00 77.94 82 CYS A C 1
ATOM 590 O O . CYS A 1 82 ? 4.172 16.627 -14.669 1.00 77.94 82 CYS A O 1
ATOM 592 N N . ARG A 1 83 ? 3.270 15.357 -16.290 1.00 75.44 83 ARG A N 1
ATOM 593 C CA . ARG A 1 83 ? 4.108 15.870 -17.389 1.00 75.44 83 ARG A CA 1
ATOM 594 C C . ARG A 1 83 ? 4.002 17.385 -17.612 1.00 75.44 83 ARG A C 1
ATOM 596 O O . ARG A 1 83 ? 4.839 17.950 -18.301 1.00 75.44 83 ARG A O 1
ATOM 603 N N . PHE A 1 84 ? 2.952 18.017 -17.082 1.00 79.19 84 PHE A N 1
ATOM 604 C CA . PHE A 1 84 ? 2.720 19.459 -17.195 1.00 79.19 84 PHE A CA 1
ATOM 605 C C . PHE A 1 84 ? 3.239 20.234 -15.986 1.00 79.19 84 PHE A C 1
ATOM 607 O O . PHE A 1 84 ? 3.671 21.371 -16.135 1.00 79.19 84 PHE A O 1
ATOM 614 N N . CYS A 1 85 ? 3.190 19.633 -14.794 1.00 78.44 85 CYS A N 1
ATOM 615 C CA . CYS A 1 85 ? 3.578 20.299 -13.551 1.00 78.44 85 CYS A CA 1
ATOM 616 C C . CYS A 1 85 ? 5.038 20.033 -13.172 1.00 78.44 85 CYS A C 1
ATOM 618 O O . CYS A 1 85 ? 5.623 20.811 -12.426 1.00 78.44 85 CYS A O 1
ATOM 620 N N . THR A 1 86 ? 5.628 18.939 -13.658 1.00 69.88 86 THR A N 1
ATOM 621 C CA . THR A 1 86 ? 6.970 18.507 -13.266 1.00 69.88 86 THR A CA 1
ATOM 622 C C . THR A 1 86 ? 7.865 18.396 -14.496 1.00 69.88 86 THR A C 1
ATOM 624 O O . THR A 1 86 ? 7.572 17.657 -15.436 1.00 69.88 86 THR A O 1
ATOM 627 N N . ALA A 1 87 ? 8.981 19.130 -14.490 1.00 61.81 87 ALA A N 1
ATOM 628 C CA . ALA A 1 87 ? 10.004 19.048 -15.527 1.00 61.81 87 ALA A CA 1
ATOM 629 C C . ALA A 1 87 ? 10.882 17.806 -15.297 1.00 61.81 87 ALA A C 1
ATOM 631 O O . ALA A 1 87 ? 11.943 17.883 -14.684 1.00 61.81 87 ALA A O 1
ATOM 632 N N . GLY A 1 88 ? 10.416 16.653 -15.775 1.00 65.44 88 GLY A N 1
ATOM 633 C CA . GLY A 1 88 ? 11.167 15.396 -15.763 1.00 65.44 88 GLY A CA 1
ATOM 634 C C . GLY A 1 88 ? 10.546 14.306 -14.895 1.00 65.44 88 GLY A C 1
ATOM 635 O O . GLY A 1 88 ? 9.669 14.552 -14.067 1.00 65.44 88 GLY A O 1
ATOM 636 N N . GLU A 1 89 ? 10.992 13.069 -15.111 1.00 64.62 89 GLU A N 1
ATOM 637 C CA . GLU A 1 89 ? 10.583 11.959 -14.256 1.00 64.62 89 GLU A CA 1
ATOM 638 C C . GLU A 1 89 ? 11.268 12.065 -12.886 1.00 64.62 89 GLU A C 1
ATOM 640 O O . GLU A 1 89 ? 12.477 12.315 -12.829 1.00 64.62 89 GLU A O 1
ATOM 645 N N . PRO A 1 90 ? 10.543 11.826 -11.774 1.00 65.94 90 PRO A N 1
ATOM 646 C CA . PRO A 1 90 ? 11.175 11.715 -10.467 1.00 65.94 90 PRO A CA 1
ATOM 647 C C . PRO A 1 90 ? 12.283 10.662 -10.532 1.00 65.94 90 PRO A C 1
ATOM 649 O O . PRO A 1 90 ? 12.057 9.573 -11.067 1.00 65.94 90 PRO A O 1
ATOM 652 N N . LYS A 1 91 ? 13.464 10.955 -9.986 1.00 66.81 91 LYS A N 1
ATOM 653 C CA . LYS A 1 91 ? 14.567 9.988 -9.928 1.00 66.81 91 LYS A CA 1
ATOM 654 C C . LYS A 1 91 ? 14.247 8.907 -8.889 1.00 66.81 91 LYS A C 1
ATOM 656 O O . LYS A 1 91 ? 13.648 9.196 -7.855 1.00 66.81 91 LYS A O 1
ATOM 661 N N . ALA A 1 92 ? 14.604 7.651 -9.162 1.00 67.19 92 ALA A N 1
ATOM 662 C CA . ALA A 1 92 ? 14.592 6.626 -8.120 1.00 67.19 92 ALA A CA 1
ATOM 663 C C . ALA A 1 92 ? 15.583 7.009 -7.004 1.00 67.19 92 ALA A C 1
ATOM 665 O O . ALA A 1 92 ? 16.610 7.622 -7.316 1.00 67.19 92 ALA A O 1
ATOM 666 N N . PRO A 1 93 ? 15.310 6.659 -5.734 1.00 68.06 93 PRO A N 1
ATOM 667 C CA . PRO A 1 93 ? 16.339 6.732 -4.706 1.00 68.06 93 PRO A CA 1
ATOM 668 C C . PRO A 1 93 ? 17.554 5.903 -5.138 1.00 68.06 93 PRO A C 1
ATOM 670 O O . PRO A 1 93 ? 17.409 4.862 -5.780 1.00 68.06 93 PRO A O 1
ATOM 673 N N . ASP A 1 94 ? 18.749 6.393 -4.818 1.00 71.69 94 ASP A N 1
ATOM 674 C CA . ASP A 1 94 ? 19.990 5.689 -5.124 1.00 71.69 94 ASP A CA 1
ATOM 675 C C . ASP A 1 94 ? 20.043 4.372 -4.335 1.00 71.69 94 ASP A C 1
ATOM 677 O O . ASP A 1 94 ? 19.915 4.367 -3.109 1.00 71.69 94 ASP A O 1
ATOM 681 N N . GLY A 1 95 ? 20.243 3.252 -5.033 1.00 70.56 95 GLY A N 1
ATOM 682 C CA . GLY A 1 95 ? 20.376 1.938 -4.410 1.00 70.56 95 GLY A CA 1
ATOM 683 C C . GLY A 1 95 ? 21.522 1.878 -3.397 1.00 70.56 95 GLY A C 1
ATOM 684 O O . GLY A 1 95 ? 21.411 1.153 -2.412 1.00 70.56 95 GLY A O 1
ATOM 685 N N . ALA A 1 96 ? 22.584 2.672 -3.575 1.00 73.62 96 ALA A N 1
ATOM 686 C CA . ALA A 1 96 ? 23.654 2.793 -2.586 1.00 73.62 96 ALA A CA 1
ATOM 687 C C . ALA A 1 96 ? 23.175 3.473 -1.291 1.00 73.62 96 ALA A C 1
ATOM 689 O O . ALA A 1 96 ? 23.556 3.047 -0.201 1.00 73.62 96 ALA A O 1
ATOM 690 N N . ALA A 1 97 ? 22.292 4.472 -1.396 1.00 74.19 97 ALA A N 1
ATOM 691 C CA . ALA A 1 97 ? 21.730 5.170 -0.240 1.00 74.19 97 ALA A CA 1
ATOM 692 C C . ALA A 1 97 ? 20.818 4.263 0.602 1.00 74.19 97 ALA A C 1
ATOM 694 O O . ALA A 1 97 ? 20.765 4.416 1.815 1.00 74.19 97 ALA A O 1
ATOM 695 N N . LEU A 1 98 ? 20.167 3.264 -0.005 1.00 77.75 98 LEU A N 1
ATOM 696 C CA . LEU A 1 98 ? 19.346 2.285 0.725 1.00 77.75 98 LEU A CA 1
ATOM 697 C C . LEU A 1 98 ? 20.165 1.313 1.590 1.00 77.75 98 LEU A C 1
ATOM 699 O O . LEU A 1 98 ? 19.603 0.621 2.439 1.00 77.75 98 LEU A O 1
ATOM 703 N N . ARG A 1 99 ? 21.481 1.228 1.366 1.00 75.81 99 ARG A N 1
ATOM 704 C CA . ARG A 1 99 ? 22.376 0.299 2.076 1.00 75.81 99 ARG A CA 1
ATOM 705 C C . ARG A 1 99 ? 22.958 0.889 3.351 1.00 75.81 99 ARG A C 1
ATOM 707 O O . ARG A 1 99 ? 23.438 0.136 4.193 1.00 75.81 99 ARG A O 1
ATOM 714 N N . VAL A 1 100 ? 22.951 2.213 3.473 1.00 76.50 100 VAL A N 1
ATOM 715 C CA . VAL A 1 100 ? 23.534 2.927 4.607 1.00 76.50 100 VAL A CA 1
ATOM 716 C C . VAL A 1 100 ? 22.396 3.407 5.507 1.00 76.50 100 VAL A C 1
ATOM 718 O O . VAL A 1 100 ? 21.489 4.067 5.007 1.00 76.50 100 VAL A O 1
ATOM 721 N N . PRO A 1 101 ? 22.409 3.092 6.814 1.00 75.50 101 PRO A N 1
ATOM 722 C CA . PRO A 1 101 ? 21.434 3.643 7.747 1.00 75.50 101 PRO A CA 1
ATOM 723 C C . PRO A 1 101 ? 21.472 5.177 7.754 1.00 75.50 101 PRO A C 1
ATOM 725 O O . PRO A 1 101 ? 22.542 5.774 7.882 1.00 75.50 101 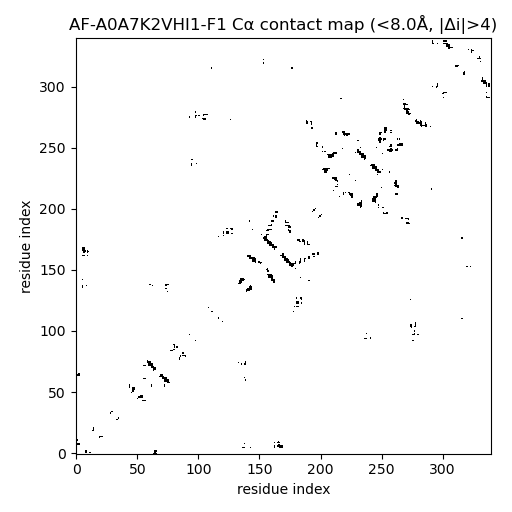PRO A O 1
ATOM 728 N N . HIS A 1 102 ? 20.304 5.801 7.644 1.00 68.38 102 HIS A N 1
ATOM 729 C CA . HIS A 1 102 ? 20.091 7.235 7.771 1.00 68.38 102 HIS A CA 1
ATOM 730 C C . HIS A 1 102 ? 19.436 7.553 9.130 1.00 68.38 102 HIS A C 1
ATOM 732 O O . HIS A 1 102 ? 18.637 6.747 9.612 1.00 68.38 102 HIS A O 1
ATOM 738 N N . PRO A 1 103 ? 19.723 8.713 9.754 1.00 64.56 103 PRO A N 1
ATOM 739 C CA . PRO A 1 103 ? 19.091 9.121 11.015 1.00 64.56 103 PRO A CA 1
ATOM 740 C C . PRO A 1 103 ? 17.559 9.154 10.979 1.00 64.56 103 PRO A C 1
ATOM 742 O O . PRO A 1 103 ? 16.924 8.920 12.000 1.00 64.56 103 PRO A O 1
ATOM 745 N N . ASP A 1 104 ? 16.982 9.415 9.806 1.00 66.31 104 ASP A N 1
ATOM 746 C CA . ASP A 1 104 ? 15.527 9.477 9.621 1.00 66.31 104 ASP A CA 1
ATOM 747 C C . ASP A 1 104 ? 14.875 8.098 9.487 1.00 66.31 104 ASP A C 1
ATOM 749 O O . ASP A 1 104 ? 13.651 8.005 9.423 1.00 66.31 104 ASP A O 1
ATOM 753 N N . ASP A 1 105 ? 15.661 7.022 9.390 1.00 71.31 105 ASP A N 1
ATOM 754 C CA . ASP A 1 105 ? 15.088 5.699 9.209 1.00 71.31 105 ASP A CA 1
ATOM 755 C C . ASP A 1 105 ? 14.339 5.238 10.450 1.00 71.31 105 ASP A C 1
ATOM 757 O O . ASP A 1 105 ? 14.915 5.091 11.529 1.00 71.31 105 ASP A O 1
ATOM 761 N N . GLU A 1 106 ? 13.058 4.933 10.249 1.00 64.31 106 GLU A N 1
ATOM 762 C CA . GLU A 1 106 ? 12.199 4.411 11.301 1.00 64.31 106 GLU A CA 1
ATOM 763 C C . GLU A 1 106 ? 12.806 3.116 11.872 1.00 64.31 106 GLU A C 1
ATOM 765 O O . GLU A 1 106 ? 13.103 2.175 11.116 1.00 64.31 106 GLU A O 1
ATOM 770 N N . PRO A 1 107 ? 13.035 3.047 13.197 1.00 56.50 107 PRO A N 1
ATOM 771 C CA . PRO A 1 107 ? 13.476 1.818 13.827 1.00 56.50 107 PRO A CA 1
ATOM 772 C C . PRO A 1 107 ? 12.394 0.751 13.660 1.00 56.50 107 PRO A C 1
ATOM 774 O O . PRO A 1 107 ? 11.198 1.043 13.621 1.00 56.50 107 PRO A O 1
ATOM 777 N N . VAL A 1 108 ? 12.814 -0.511 13.582 1.00 55.88 108 VAL A N 1
ATOM 778 C CA . VAL A 1 108 ? 11.868 -1.620 13.718 1.00 55.88 108 VAL A CA 1
ATOM 779 C C . VAL A 1 108 ? 11.302 -1.525 15.131 1.00 55.88 108 VAL A C 1
ATOM 781 O O . VAL A 1 108 ? 12.055 -1.679 16.091 1.00 55.88 108 VAL A O 1
ATOM 784 N N . ALA A 1 109 ? 10.009 -1.221 15.250 1.00 56.47 109 ALA A N 1
ATOM 785 C CA . ALA A 1 109 ? 9.333 -1.223 16.537 1.00 56.47 109 ALA A CA 1
ATOM 786 C C . ALA A 1 109 ? 9.425 -2.641 17.113 1.00 56.47 109 ALA A C 1
ATOM 788 O O . ALA A 1 109 ? 8.961 -3.601 16.495 1.00 56.47 109 ALA A O 1
ATOM 789 N N . LEU A 1 110 ? 10.114 -2.768 18.244 1.00 55.22 110 LEU A N 1
ATOM 790 C CA . LEU A 1 110 ? 10.058 -3.967 19.065 1.00 55.22 110 LEU A CA 1
ATOM 791 C C . LEU A 1 110 ? 8.791 -3.890 19.923 1.00 55.22 110 LEU A C 1
ATOM 793 O O . LEU A 1 110 ? 8.378 -2.770 20.245 1.00 55.22 110 LEU A O 1
ATOM 797 N N . PRO A 1 111 ? 8.210 -5.039 20.312 1.00 57.34 111 PRO A N 1
ATOM 798 C CA . PRO A 1 111 ? 7.200 -5.076 21.360 1.00 57.34 111 PRO A CA 1
ATOM 799 C C . PRO A 1 111 ? 7.707 -4.275 22.558 1.00 57.34 111 PRO A C 1
ATOM 801 O O . PRO A 1 111 ? 8.847 -4.450 23.003 1.00 57.34 111 PRO A O 1
ATOM 804 N N . ALA A 1 112 ? 6.902 -3.324 23.007 1.00 62.31 112 ALA A N 1
ATOM 805 C CA . ALA A 1 112 ? 7.301 -2.331 23.983 1.00 62.31 112 ALA A CA 1
ATOM 806 C C . ALA A 1 112 ? 6.220 -2.224 25.052 1.00 62.31 112 ALA A C 1
ATOM 808 O O . ALA A 1 112 ? 5.045 -2.148 24.722 1.00 62.31 112 ALA A O 1
ATOM 809 N N . ASP A 1 113 ? 6.631 -2.167 26.318 1.00 65.31 113 ASP A N 1
ATOM 810 C CA . ASP A 1 113 ? 5.723 -1.961 27.444 1.00 65.31 113 ASP A CA 1
ATOM 811 C C . ASP A 1 113 ? 5.904 -0.560 28.046 1.00 65.31 113 ASP A C 1
ATOM 813 O O . ASP A 1 113 ? 7.001 0.015 28.071 1.00 65.31 113 ASP A O 1
ATOM 817 N N . GLY A 1 114 ? 4.815 -0.007 28.583 1.00 74.44 114 GLY A N 1
ATOM 818 C CA . GLY A 1 114 ? 4.835 1.233 29.356 1.00 74.44 114 GLY A CA 1
ATOM 819 C C . GLY A 1 114 ? 5.215 2.470 28.520 1.00 74.44 114 GLY A C 1
ATOM 820 O O . GLY A 1 114 ? 4.603 2.715 27.485 1.00 74.44 114 GLY A O 1
ATOM 821 N N . PRO A 1 115 ? 6.201 3.295 28.931 1.00 73.44 115 PRO A N 1
ATOM 822 C CA . PRO A 1 115 ? 6.501 4.564 28.252 1.00 73.44 115 PRO A CA 1
ATOM 823 C C . PRO A 1 115 ? 6.891 4.439 26.772 1.00 73.44 115 PRO A C 1
ATOM 825 O O . PRO A 1 115 ? 6.703 5.382 26.002 1.00 73.44 115 PRO A O 1
ATOM 828 N N . ALA A 1 116 ? 7.464 3.301 26.374 1.00 76.75 116 ALA A N 1
ATOM 829 C CA . ALA A 1 116 ? 7.842 3.050 24.987 1.00 76.75 116 ALA A CA 1
ATOM 830 C C . ALA A 1 116 ? 6.616 2.744 24.104 1.00 76.75 116 ALA A C 1
ATOM 832 O O . ALA A 1 116 ? 6.580 3.188 22.957 1.00 76.75 116 ALA A O 1
ATOM 833 N N . ASP A 1 117 ? 5.590 2.096 24.664 1.00 81.75 117 ASP A N 1
ATOM 834 C CA . ASP A 1 117 ? 4.297 1.878 24.007 1.00 81.75 117 ASP A CA 1
ATOM 835 C C . ASP A 1 117 ? 3.568 3.208 23.750 1.00 81.75 117 ASP A C 1
ATOM 837 O O . ASP A 1 117 ? 3.160 3.517 22.629 1.00 81.75 117 ASP A O 1
ATOM 841 N N . GLU A 1 118 ? 3.517 4.083 24.761 1.00 83.50 118 GLU A N 1
ATOM 842 C CA . GLU A 1 118 ? 2.935 5.422 24.608 1.00 83.50 118 GLU A CA 1
ATOM 843 C C . GLU A 1 118 ? 3.671 6.271 23.559 1.00 83.50 118 GLU A C 1
ATOM 845 O O . GLU A 1 118 ? 3.056 7.061 22.834 1.00 83.50 118 GLU A O 1
ATOM 850 N N . ALA A 1 119 ? 4.999 6.145 23.483 1.00 84.81 119 ALA A N 1
ATOM 851 C CA . ALA A 1 119 ? 5.799 6.830 22.476 1.00 84.81 119 ALA A CA 1
ATOM 852 C C . ALA A 1 119 ? 5.506 6.296 21.065 1.00 84.81 119 ALA A C 1
ATOM 854 O O . ALA A 1 119 ? 5.385 7.097 20.135 1.00 84.81 119 ALA A O 1
ATOM 855 N N . ALA A 1 120 ? 5.335 4.980 20.911 1.00 82.19 120 ALA A N 1
ATOM 856 C CA . ALA A 1 120 ? 4.937 4.360 19.650 1.00 82.19 120 ALA A CA 1
ATOM 857 C C . ALA A 1 120 ? 3.548 4.840 19.202 1.00 82.19 120 ALA A C 1
ATOM 859 O O . ALA A 1 120 ? 3.395 5.271 18.057 1.00 82.19 120 ALA A O 1
ATOM 860 N N . ALA A 1 121 ? 2.573 4.891 20.115 1.00 86.69 121 ALA A N 1
ATOM 861 C CA . ALA A 1 121 ? 1.235 5.412 19.835 1.00 86.69 121 ALA A CA 1
ATOM 862 C C . ALA A 1 121 ? 1.269 6.873 19.349 1.00 86.69 121 ALA A C 1
ATOM 864 O O . ALA A 1 121 ? 0.652 7.221 18.339 1.00 86.69 121 ALA A O 1
ATOM 865 N N . LYS A 1 122 ? 2.035 7.738 20.030 1.00 89.50 122 LYS A N 1
ATOM 866 C CA . LYS A 1 122 ? 2.224 9.145 19.626 1.00 89.50 122 LYS A CA 1
ATOM 867 C C . LYS A 1 122 ? 2.927 9.263 18.275 1.00 89.50 122 LYS A C 1
ATOM 869 O O . LYS A 1 122 ? 2.536 10.095 17.459 1.00 89.50 122 LYS A O 1
ATOM 874 N N . GLY A 1 123 ? 3.935 8.427 18.026 1.00 89.12 123 GLY A N 1
ATOM 875 C CA . GLY A 1 123 ? 4.628 8.360 16.742 1.00 89.12 123 GLY A CA 1
ATOM 876 C C . GLY A 1 123 ? 3.690 7.964 15.602 1.00 89.12 123 GLY A C 1
ATOM 877 O O . GLY A 1 123 ? 3.691 8.614 14.556 1.00 89.12 123 GLY A O 1
ATOM 878 N N . ALA A 1 124 ? 2.834 6.963 15.822 1.00 90.25 124 ALA A N 1
ATOM 879 C CA . ALA A 1 124 ? 1.837 6.535 14.848 1.00 90.25 124 ALA A CA 1
ATOM 880 C C . ALA A 1 124 ? 0.827 7.649 14.537 1.00 90.25 124 ALA A C 1
ATOM 882 O O . ALA A 1 124 ? 0.550 7.910 13.368 1.00 90.25 124 ALA A O 1
ATOM 883 N N . LEU A 1 125 ? 0.332 8.358 15.557 1.00 93.69 125 LEU A N 1
ATOM 884 C CA . LEU A 1 125 ? -0.562 9.507 15.374 1.00 93.69 125 LEU A CA 1
ATOM 885 C C . LEU A 1 125 ? 0.098 10.634 14.569 1.00 93.69 125 LEU A C 1
ATOM 887 O O . LEU A 1 125 ? -0.472 11.081 13.578 1.00 93.69 125 LEU A O 1
ATOM 891 N N . ALA A 1 126 ? 1.322 11.035 14.919 1.00 92.94 126 ALA A N 1
ATOM 892 C CA . ALA A 1 126 ? 2.052 12.058 14.168 1.00 92.94 126 ALA A CA 1
ATOM 893 C C . ALA A 1 126 ? 2.296 11.633 12.705 1.00 92.94 126 ALA A C 1
ATOM 895 O O . ALA A 1 126 ? 2.177 12.432 11.774 1.00 92.94 126 ALA A O 1
ATOM 896 N N . ALA A 1 127 ? 2.600 10.353 12.475 1.00 91.62 127 ALA A N 1
ATOM 897 C CA . ALA A 1 127 ? 2.756 9.809 11.132 1.00 91.62 127 ALA A CA 1
ATOM 898 C C . ALA A 1 127 ? 1.438 9.812 10.335 1.00 91.62 127 ALA A C 1
ATOM 900 O O . ALA A 1 127 ? 1.474 10.051 9.123 1.00 91.62 127 ALA A O 1
ATOM 901 N N . LEU A 1 128 ? 0.298 9.571 10.985 1.00 94.88 128 LEU A N 1
ATOM 902 C CA . LEU A 1 128 ? -1.027 9.684 10.374 1.00 94.88 128 LEU A CA 1
ATOM 903 C C . LEU A 1 128 ? -1.355 11.132 10.007 1.00 94.88 128 LEU A C 1
ATOM 905 O O . LEU A 1 128 ? -1.753 11.376 8.873 1.00 94.88 128 LEU A O 1
ATOM 909 N N . GLU A 1 129 ? -1.120 12.090 10.905 1.00 94.94 129 GLU A N 1
ATOM 910 C CA . GLU A 1 129 ? -1.363 13.519 10.655 1.00 94.94 129 GLU A CA 1
ATOM 911 C C . GLU A 1 129 ? -0.602 14.023 9.421 1.00 94.94 129 GLU A C 1
ATOM 913 O O . GLU A 1 129 ? -1.171 14.692 8.558 1.00 94.94 129 GLU A O 1
ATOM 918 N N . LEU A 1 130 ? 0.664 13.621 9.266 1.00 92.88 130 LEU A N 1
ATOM 919 C CA . LEU A 1 130 ? 1.475 13.945 8.084 1.00 92.88 130 LEU A CA 1
ATOM 920 C C . LEU A 1 130 ? 0.892 13.403 6.767 1.00 92.88 130 LEU A C 1
ATOM 922 O O . LEU A 1 130 ? 1.217 13.905 5.690 1.00 92.88 130 LEU A O 1
ATOM 926 N N . ARG A 1 131 ? 0.075 12.350 6.838 1.00 93.62 131 ARG A N 1
ATOM 927 C CA . ARG A 1 131 ? -0.462 11.610 5.687 1.00 93.62 131 ARG A CA 1
ATOM 928 C C . ARG A 1 131 ? -1.961 11.811 5.503 1.00 93.62 131 ARG A C 1
ATOM 930 O O . ARG A 1 131 ? -2.498 11.333 4.509 1.00 93.62 131 ARG A O 1
ATOM 937 N N . ASP A 1 132 ? -2.614 12.548 6.395 1.00 93.06 132 ASP A N 1
ATOM 938 C CA . ASP A 1 132 ? -4.058 12.785 6.375 1.00 93.06 132 ASP A CA 1
ATOM 939 C C . ASP A 1 132 ? -4.521 13.428 5.057 1.00 93.06 132 ASP A C 1
ATOM 941 O O . ASP A 1 132 ? -5.572 13.097 4.521 1.00 93.06 132 ASP A O 1
ATOM 945 N N . VAL A 1 133 ? -3.669 14.252 4.440 1.00 91.81 133 VAL A N 1
ATOM 946 C CA . VAL A 1 133 ? -3.920 14.845 3.116 1.00 91.81 133 VAL A CA 1
ATOM 947 C C . VAL A 1 133 ? -4.139 13.811 1.998 1.00 91.81 133 VAL A C 1
ATOM 949 O O . VAL A 1 133 ? -4.737 14.132 0.975 1.00 91.81 133 VAL A O 1
ATOM 952 N N . LEU A 1 134 ? -3.661 12.574 2.169 1.00 92.00 134 LEU A N 1
ATOM 953 C CA . LEU A 1 134 ? -3.844 11.479 1.211 1.00 92.00 134 LEU A CA 1
ATOM 954 C C . LEU A 1 134 ? -5.170 10.735 1.410 1.00 92.00 134 LEU A C 1
ATOM 956 O O . LEU A 1 134 ? -5.536 9.937 0.545 1.00 92.00 134 LEU A O 1
ATOM 960 N N . VAL A 1 135 ? -5.849 10.962 2.537 1.00 93.69 135 VAL A N 1
ATOM 961 C CA . VAL A 1 135 ? -7.065 10.265 2.955 1.00 93.69 135 VAL A CA 1
ATOM 962 C C . VAL A 1 135 ? -8.235 11.237 2.872 1.00 93.69 135 VAL A C 1
ATOM 964 O O . VAL A 1 135 ? -8.509 12.003 3.795 1.00 93.69 135 VAL A O 1
ATOM 967 N N . ARG A 1 136 ? -8.896 11.246 1.720 1.00 91.06 136 ARG A N 1
ATOM 968 C CA . ARG A 1 136 ? -9.970 12.180 1.375 1.00 91.06 136 ARG A CA 1
ATOM 969 C C . ARG A 1 136 ? -10.953 11.475 0.453 1.00 91.06 136 ARG A C 1
ATOM 971 O O . ARG A 1 136 ? -10.541 10.646 -0.355 1.00 91.06 136 ARG A O 1
ATOM 978 N N . GLU A 1 137 ? -12.236 11.761 0.598 1.00 86.3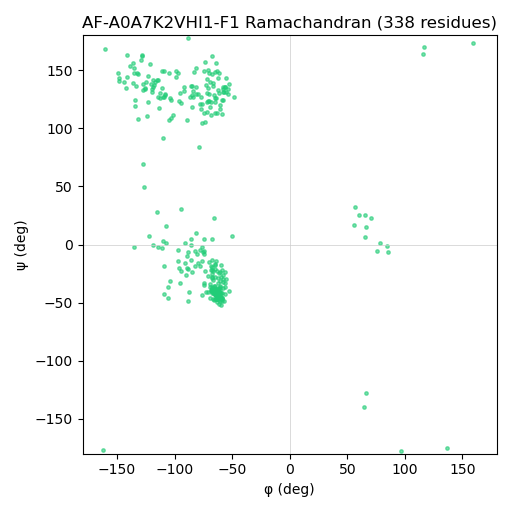1 137 GLU A N 1
ATOM 979 C CA . GLU A 1 137 ? -13.284 10.977 -0.050 1.00 86.31 137 GLU A CA 1
ATOM 980 C C . GLU A 1 137 ? -13.274 11.163 -1.572 1.00 86.31 137 GLU A C 1
ATOM 982 O O . GLU A 1 137 ? -13.408 10.188 -2.313 1.00 86.31 137 GLU A O 1
ATOM 987 N N . ALA A 1 138 ? -13.056 12.393 -2.045 1.00 82.12 138 ALA A N 1
ATOM 988 C CA . ALA A 1 138 ? -13.173 12.739 -3.459 1.00 82.12 138 ALA A CA 1
ATOM 989 C C . ALA A 1 138 ? -11.826 12.947 -4.175 1.00 82.12 138 ALA A C 1
ATOM 991 O O . ALA A 1 138 ? -11.697 12.598 -5.354 1.00 82.12 138 ALA A O 1
ATOM 992 N N . ALA A 1 139 ? -10.834 13.530 -3.497 1.00 83.62 139 ALA A N 1
ATOM 993 C CA . ALA A 1 139 ? -9.527 13.894 -4.055 1.00 83.62 139 ALA A CA 1
ATOM 994 C C . ALA A 1 139 ? -8.349 13.101 -3.453 1.00 83.62 139 ALA A C 1
ATOM 996 O O . ALA A 1 139 ? -7.200 13.287 -3.865 1.00 83.62 139 ALA A O 1
ATOM 997 N N . GLY A 1 140 ? -8.616 12.224 -2.482 1.00 87.38 140 GLY A N 1
ATOM 998 C CA . GLY A 1 140 ? -7.600 11.415 -1.814 1.00 87.38 140 GLY A CA 1
ATOM 999 C C . GLY A 1 140 ? -7.078 10.276 -2.683 1.00 87.38 140 GLY A C 1
ATOM 1000 O O . GLY A 1 140 ? -7.751 9.783 -3.585 1.00 87.38 140 GLY A O 1
ATOM 1001 N N . VAL A 1 141 ? -5.869 9.805 -2.370 1.00 88.00 141 VAL A N 1
ATOM 1002 C CA . VAL A 1 141 ? -5.389 8.507 -2.879 1.00 88.00 141 VAL A CA 1
ATOM 1003 C C . VAL A 1 141 ? -6.183 7.377 -2.219 1.00 88.00 141 VAL A C 1
ATOM 1005 O O . VAL A 1 141 ? -6.500 6.372 -2.853 1.00 88.00 141 VAL A O 1
ATOM 1008 N N . PHE A 1 142 ? -6.520 7.566 -0.944 1.00 92.38 142 PHE A N 1
ATOM 1009 C CA . PHE A 1 142 ? -7.362 6.684 -0.154 1.00 92.38 142 PHE A CA 1
ATOM 1010 C C . PHE A 1 142 ? -8.692 7.372 0.137 1.00 92.38 142 PHE A C 1
ATOM 1012 O O . PHE A 1 142 ? -8.703 8.522 0.569 1.00 92.38 142 PHE A O 1
ATOM 1019 N N . GLY A 1 143 ? -9.797 6.649 -0.028 1.00 89.38 143 GLY A N 1
ATOM 1020 C CA . GLY A 1 143 ? -11.155 7.180 0.133 1.00 89.38 143 GLY A CA 1
ATOM 1021 C C . GLY A 1 143 ? -11.646 7.256 1.582 1.00 89.38 143 GLY A C 1
ATOM 1022 O O . GLY A 1 143 ? -12.838 7.435 1.806 1.00 89.38 143 GLY A O 1
ATOM 1023 N N . GLY A 1 144 ? -10.778 7.038 2.571 1.00 93.00 144 GLY A N 1
ATOM 1024 C CA . GLY A 1 144 ? -11.145 7.007 3.991 1.00 93.00 144 GLY A CA 1
ATOM 1025 C C . GLY A 1 144 ? -10.915 5.657 4.667 1.00 93.00 144 GLY A C 1
ATOM 1026 O O . GLY A 1 144 ? -10.637 4.644 4.013 1.00 93.00 144 GLY A O 1
ATOM 1027 N N . TYR A 1 145 ? -11.040 5.671 5.992 1.00 95.50 145 TYR A N 1
ATOM 1028 C CA . TYR A 1 145 ? -11.055 4.470 6.821 1.00 95.50 145 TYR A CA 1
ATOM 1029 C C . TYR A 1 145 ? -12.463 3.868 6.858 1.00 95.50 145 TYR A C 1
ATOM 1031 O O . TYR A 1 145 ? -13.454 4.580 6.739 1.00 95.50 145 TYR A O 1
ATOM 1039 N N . ALA A 1 146 ? -12.530 2.548 6.981 1.00 94.44 146 ALA A N 1
ATOM 1040 C CA . ALA A 1 146 ? -13.754 1.763 7.097 1.00 94.44 146 ALA A CA 1
ATOM 1041 C C . ALA A 1 146 ? -13.662 0.875 8.345 1.00 94.44 146 ALA A C 1
ATOM 1043 O O . ALA A 1 146 ? -13.805 -0.346 8.265 1.00 94.44 146 ALA A O 1
ATOM 1044 N N . ASP A 1 147 ? -13.296 1.487 9.476 1.00 94.25 147 ASP A N 1
ATOM 1045 C CA . ASP A 1 147 ? -13.003 0.803 10.736 1.00 94.25 147 ASP A CA 1
ATOM 1046 C C . ASP A 1 147 ? -13.918 1.189 11.914 1.00 94.25 147 ASP A C 1
ATOM 1048 O O . ASP A 1 147 ? -13.796 0.599 12.987 1.00 94.25 147 ASP A O 1
ATOM 1052 N N . ASP A 1 148 ? -14.870 2.103 11.703 1.00 89.38 148 ASP A N 1
ATOM 1053 C CA . ASP A 1 148 ? -15.755 2.628 12.756 1.00 89.38 148 ASP A CA 1
ATOM 1054 C C . ASP A 1 148 ? -16.642 1.546 13.403 1.00 89.38 148 ASP A C 1
ATOM 1056 O O . ASP A 1 148 ? -16.898 1.598 14.605 1.00 89.38 148 ASP A O 1
ATOM 1060 N N . ASP A 1 149 ? -17.058 0.535 12.633 1.00 90.06 149 ASP A N 1
ATOM 1061 C CA . ASP A 1 149 ? -17.938 -0.548 13.101 1.00 90.06 149 ASP A CA 1
ATOM 1062 C C . ASP A 1 149 ? -17.184 -1.777 13.653 1.00 90.06 149 ASP A C 1
ATOM 1064 O O . ASP A 1 149 ? -17.804 -2.778 14.019 1.00 90.06 149 ASP A O 1
ATOM 1068 N N . TRP A 1 150 ? -15.847 -1.756 13.692 1.00 90.25 150 TRP A N 1
ATOM 1069 C CA . TRP A 1 150 ? -15.061 -2.934 14.072 1.00 90.25 150 TRP A CA 1
ATOM 1070 C C . TRP A 1 150 ? -14.892 -3.060 15.583 1.00 90.25 150 TRP A C 1
ATOM 1072 O O . TRP A 1 150 ? -14.524 -2.107 16.273 1.00 90.25 150 TRP A O 1
ATOM 1082 N N . GLU A 1 151 ? -15.050 -4.283 16.094 1.00 90.19 151 GLU A N 1
ATOM 1083 C CA . GLU A 1 151 ? -14.640 -4.613 17.457 1.00 90.19 151 GLU A CA 1
ATOM 1084 C C . GLU A 1 151 ? -13.116 -4.498 17.589 1.00 90.19 151 GLU A C 1
ATOM 1086 O O . GLU A 1 151 ? -12.352 -5.163 16.892 1.00 90.19 151 GLU A O 1
ATOM 1091 N N . GLN A 1 152 ? -12.668 -3.653 18.518 1.00 93.50 152 GLN A N 1
ATOM 1092 C CA . GLN A 1 152 ? -11.248 -3.353 18.740 1.00 93.50 152 GLN A CA 1
ATOM 1093 C C . GLN A 1 152 ? -10.640 -4.227 19.849 1.00 93.50 152 GLN A C 1
ATOM 1095 O O . GLN A 1 152 ? -9.772 -3.781 20.609 1.00 93.50 152 GLN A O 1
ATOM 1100 N N . THR A 1 153 ? -11.141 -5.452 20.007 1.00 88.62 153 THR A N 1
ATOM 1101 C CA . THR A 1 153 ? -10.701 -6.416 21.022 1.00 88.62 153 THR A CA 1
ATOM 1102 C C . THR A 1 153 ? -10.693 -7.830 20.447 1.00 88.62 153 THR A C 1
ATOM 1104 O O . THR A 1 153 ? -11.677 -8.215 19.824 1.00 88.62 153 THR A O 1
ATOM 1107 N N . PRO A 1 154 ? -9.643 -8.641 20.680 1.00 88.25 154 PRO A N 1
ATOM 1108 C CA . PRO A 1 154 ? -8.399 -8.328 21.396 1.00 88.25 154 PRO A CA 1
ATOM 1109 C C . PRO A 1 154 ? -7.395 -7.522 20.555 1.00 88.25 154 PRO A C 1
ATOM 1111 O O . PRO A 1 154 ? -6.506 -6.894 21.116 1.00 88.25 154 PRO A O 1
ATOM 1114 N N . LEU A 1 155 ? -7.551 -7.522 19.230 1.00 92.00 155 LEU A N 1
ATOM 1115 C CA . LEU A 1 155 ? -6.677 -6.827 18.287 1.00 92.00 155 LEU A CA 1
ATOM 1116 C C . LEU A 1 155 ? -7.284 -5.498 17.855 1.00 92.00 155 LEU A C 1
ATOM 1118 O O . LEU A 1 155 ? -8.504 -5.369 17.753 1.00 92.00 155 LEU A O 1
ATOM 1122 N N . LYS A 1 156 ? -6.423 -4.528 17.548 1.00 94.88 156 LYS A N 1
ATOM 1123 C CA . LYS A 1 156 ? -6.837 -3.302 16.871 1.00 94.88 156 LYS A CA 1
ATOM 1124 C C . LYS A 1 156 ? -6.812 -3.558 15.382 1.00 94.88 156 LYS A C 1
ATOM 1126 O O . LYS A 1 156 ? -5.808 -4.027 14.849 1.00 94.88 156 LYS A O 1
ATOM 1131 N N . VAL A 1 157 ? -7.918 -3.271 14.715 1.00 95.94 157 VAL A N 1
ATOM 1132 C CA . VAL A 1 157 ? -8.082 -3.522 13.286 1.00 95.94 157 VAL A CA 1
ATOM 1133 C C . VAL A 1 157 ? -8.492 -2.226 12.624 1.00 95.94 157 VAL A C 1
ATOM 1135 O O . VAL A 1 157 ? -9.366 -1.515 13.114 1.00 95.94 157 VAL A O 1
ATOM 1138 N N . SER A 1 158 ? -7.858 -1.937 11.496 1.00 97.25 158 SER A N 1
ATOM 1139 C CA . SER A 1 158 ? -8.245 -0.835 10.631 1.00 97.25 158 SER A CA 1
ATOM 1140 C C . SER A 1 158 ? -8.315 -1.307 9.194 1.00 97.25 158 SER A C 1
ATOM 1142 O O . SER A 1 158 ? -7.486 -2.102 8.755 1.00 97.25 158 SER A O 1
ATOM 1144 N N . THR A 1 159 ? -9.233 -0.717 8.437 1.00 97.44 159 THR A N 1
ATOM 1145 C CA . THR A 1 159 ? -9.400 -0.928 7.001 1.00 97.44 159 THR A CA 1
ATOM 1146 C C . THR A 1 159 ? -9.357 0.413 6.286 1.00 97.44 159 THR A C 1
ATOM 1148 O O . THR A 1 159 ? -10.005 1.359 6.721 1.00 97.44 159 THR A O 1
ATOM 1151 N N . VAL A 1 160 ? -8.604 0.513 5.190 1.00 96.62 160 VAL A N 1
ATOM 1152 C CA . VAL A 1 160 ? -8.594 1.693 4.311 1.00 96.62 160 VAL A CA 1
ATOM 1153 C C . VAL A 1 160 ? -9.161 1.342 2.936 1.00 96.62 160 VAL A C 1
ATOM 1155 O O . VAL A 1 160 ? -8.890 0.262 2.404 1.00 96.62 160 VAL A O 1
ATOM 1158 N N . ARG A 1 161 ? -9.936 2.259 2.346 1.00 94.81 161 ARG A N 1
ATOM 1159 C CA . ARG A 1 161 ? -10.502 2.109 0.997 1.00 94.81 161 ARG A CA 1
ATOM 1160 C C . ARG A 1 161 ? -9.575 2.709 -0.058 1.00 94.81 161 ARG A C 1
ATOM 1162 O O . ARG A 1 161 ? -9.126 3.847 0.071 1.00 94.81 161 ARG A O 1
ATOM 1169 N N . LEU A 1 162 ? -9.321 1.962 -1.127 1.00 91.12 162 LEU A N 1
ATOM 1170 C CA . LEU A 1 162 ? -8.427 2.339 -2.221 1.00 91.12 162 LEU A CA 1
ATOM 1171 C C . LEU A 1 162 ? -9.064 2.050 -3.583 1.00 91.12 162 LEU A C 1
ATOM 1173 O O . LEU A 1 162 ? -9.382 0.901 -3.887 1.00 91.12 162 LEU A O 1
ATOM 1177 N N . GLY A 1 163 ? -9.170 3.058 -4.447 1.00 85.69 163 GLY A N 1
ATOM 1178 C CA . GLY A 1 163 ? -9.491 2.847 -5.861 1.00 85.69 163 GLY A CA 1
ATOM 1179 C C . GLY A 1 163 ? -8.307 2.220 -6.605 1.00 85.69 163 GLY A C 1
ATOM 1180 O O . GLY A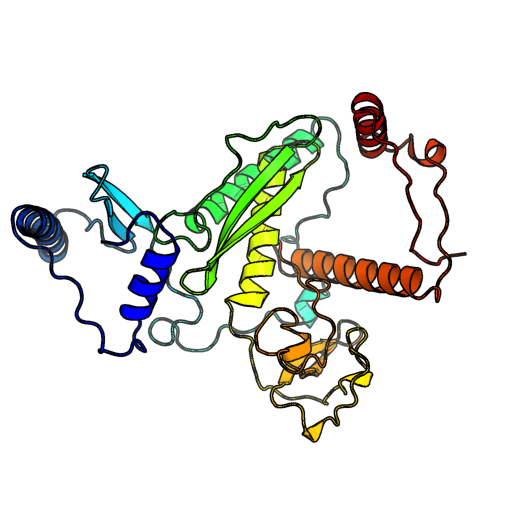 1 163 ? -7.215 2.783 -6.611 1.00 85.69 163 GLY A O 1
ATOM 1181 N N . VAL A 1 164 ? -8.501 1.058 -7.234 1.00 84.50 164 VAL A N 1
ATOM 1182 C CA . VAL A 1 164 ? -7.442 0.353 -7.995 1.00 84.50 164 VAL A CA 1
ATOM 1183 C C . VAL A 1 164 ? -7.658 0.371 -9.507 1.00 84.50 164 VAL A C 1
ATOM 1185 O O . VAL A 1 164 ? -6.722 0.137 -10.267 1.00 84.50 164 VAL A O 1
ATOM 1188 N N . SER A 1 165 ? -8.882 0.641 -9.949 1.00 76.62 165 SER A N 1
ATOM 1189 C CA . SER A 1 165 ? -9.246 0.949 -11.333 1.00 76.62 165 SER A CA 1
ATOM 1190 C C . SER A 1 165 ? -10.603 1.665 -11.329 1.00 76.62 165 SER A C 1
ATOM 1192 O O . SER A 1 165 ? -11.284 1.636 -10.299 1.00 76.62 165 SER A O 1
ATOM 1194 N N . PRO A 1 166 ? -11.045 2.270 -12.447 1.00 71.38 166 PRO A N 1
ATOM 1195 C CA . PRO A 1 166 ? -12.419 2.755 -12.549 1.00 71.38 166 PRO A CA 1
ATOM 1196 C C . PRO A 1 166 ? -13.408 1.641 -12.190 1.00 71.38 166 PRO A C 1
ATOM 1198 O O . PRO A 1 166 ? -13.170 0.477 -12.532 1.00 71.38 166 PRO A O 1
ATOM 1201 N N . GLY A 1 167 ? -14.457 1.958 -11.431 1.00 72.25 167 GLY A N 1
ATOM 1202 C CA . GLY A 1 167 ? -15.411 0.940 -10.973 1.00 72.25 167 GLY A CA 1
ATOM 1203 C C . GLY A 1 167 ? -14.936 0.033 -9.836 1.00 72.25 167 GLY A C 1
ATOM 1204 O O . GLY A 1 167 ? -15.710 -0.808 -9.386 1.00 72.25 167 GLY A O 1
ATOM 1205 N N . ARG A 1 168 ? -13.670 0.116 -9.397 1.00 82.00 168 ARG A N 1
ATOM 1206 C CA . ARG A 1 168 ? -13.082 -0.910 -8.528 1.00 82.00 168 ARG A CA 1
ATOM 1207 C C . ARG A 1 168 ? -12.375 -0.329 -7.318 1.00 82.00 168 ARG A C 1
ATOM 1209 O O . ARG A 1 168 ? -11.249 0.169 -7.401 1.00 82.00 168 ARG A O 1
ATOM 1216 N N . VAL A 1 169 ? -13.012 -0.527 -6.174 1.00 86.88 169 VAL A N 1
ATOM 1217 C CA . VAL A 1 169 ? -12.462 -0.246 -4.851 1.00 86.88 169 VAL A CA 1
ATOM 1218 C C . VAL A 1 169 ? -11.931 -1.534 -4.229 1.00 86.88 169 VAL A C 1
ATOM 1220 O O . VAL A 1 169 ? -12.474 -2.623 -4.427 1.00 86.88 169 VAL A O 1
ATOM 1223 N N . ARG A 1 170 ? -10.834 -1.412 -3.491 1.00 90.62 170 ARG A N 1
ATOM 1224 C CA . ARG A 1 170 ? -10.283 -2.437 -2.615 1.00 90.62 170 ARG A CA 1
ATOM 1225 C C . ARG A 1 170 ? -10.283 -1.928 -1.187 1.00 90.62 170 ARG A C 1
ATOM 1227 O O . ARG A 1 170 ? -9.874 -0.801 -0.929 1.00 90.62 170 ARG A O 1
ATOM 1234 N N . GLU A 1 171 ? -10.666 -2.804 -0.278 1.00 95.19 171 GLU A N 1
ATOM 1235 C CA . GLU A 1 171 ? -10.470 -2.623 1.150 1.00 95.19 171 GLU A CA 1
ATOM 1236 C C . GLU A 1 171 ? -9.184 -3.327 1.561 1.00 95.19 171 GLU A C 1
ATOM 1238 O O . GLU A 1 171 ? -8.925 -4.469 1.171 1.00 95.19 171 GLU A O 1
ATOM 1243 N N . VAL A 1 172 ? -8.339 -2.607 2.291 1.00 95.94 172 VAL A N 1
ATOM 1244 C CA . VAL A 1 172 ? -7.054 -3.113 2.758 1.00 95.94 172 VAL A CA 1
ATOM 1245 C C . VAL A 1 172 ? -7.007 -2.979 4.265 1.00 95.94 172 VAL A C 1
ATOM 1247 O O . VAL A 1 172 ? -6.939 -1.869 4.793 1.00 95.94 172 VAL A O 1
ATOM 1250 N N . SER A 1 173 ? -7.043 -4.123 4.940 1.00 96.88 173 SER A N 1
ATOM 1251 C CA . SER A 1 173 ? -7.019 -4.188 6.395 1.00 96.88 173 SER A CA 1
ATOM 1252 C C . SER A 1 173 ? -5.616 -4.445 6.926 1.00 96.88 173 SER A C 1
ATOM 1254 O O . SER A 1 173 ? -4.804 -5.144 6.311 1.00 96.88 173 SER A O 1
ATOM 1256 N N . ALA A 1 174 ? -5.337 -3.894 8.097 1.00 96.12 174 ALA A N 1
ATOM 1257 C CA . ALA A 1 174 ? -4.169 -4.224 8.887 1.00 96.12 174 ALA A CA 1
ATOM 1258 C C . ALA A 1 174 ? -4.537 -4.262 10.367 1.00 96.12 174 ALA A C 1
ATOM 1260 O O . ALA A 1 174 ? -5.576 -3.745 10.785 1.00 96.12 174 ALA A O 1
ATOM 1261 N N . ILE A 1 175 ? -3.659 -4.895 11.135 1.00 94.50 175 ILE A N 1
ATOM 1262 C CA . ILE A 1 175 ? -3.818 -5.068 12.569 1.00 94.50 175 ILE A CA 1
ATOM 1263 C C . ILE A 1 175 ? -2.646 -4.449 13.312 1.00 94.50 175 ILE A C 1
ATOM 1265 O O . ILE A 1 175 ? -1.539 -4.356 12.777 1.00 94.50 175 ILE A O 1
ATOM 1269 N N . ASP A 1 176 ? -2.914 -4.091 14.554 1.00 92.19 176 ASP A N 1
ATOM 1270 C CA . ASP A 1 176 ? -1.934 -3.722 15.559 1.00 92.19 176 ASP A CA 1
ATOM 1271 C C . ASP A 1 176 ? -2.392 -4.298 16.903 1.00 92.19 176 ASP A C 1
ATOM 1273 O O . ASP A 1 176 ? -3.595 -4.408 17.161 1.00 92.19 176 ASP A O 1
ATOM 1277 N N . VAL A 1 177 ? -1.453 -4.740 17.737 1.00 90.38 177 VAL A N 1
ATOM 1278 C CA . VAL A 1 177 ? -1.805 -5.360 19.020 1.00 90.38 177 VAL A CA 1
ATOM 1279 C C . VAL A 1 177 ? -2.269 -4.307 20.027 1.00 90.38 177 VAL A C 1
ATOM 1281 O O . VAL A 1 177 ? -3.193 -4.556 20.802 1.00 90.38 177 VAL A O 1
ATOM 1284 N N . HIS A 1 178 ? -1.686 -3.112 19.978 1.00 87.00 178 HIS A N 1
ATOM 1285 C CA . HIS A 1 178 ? -1.770 -2.138 21.057 1.00 87.00 178 HIS A CA 1
ATOM 1286 C C . HIS A 1 178 ? -2.709 -0.980 20.706 1.00 87.00 178 HIS A C 1
ATOM 1288 O O . HIS A 1 178 ? -3.585 -0.629 21.506 1.00 87.00 178 HIS A O 1
ATOM 1294 N N . HIS A 1 179 ? -2.615 -0.408 19.495 1.00 90.81 179 HIS A N 1
ATOM 1295 C CA . HIS A 1 179 ? -3.291 0.861 19.172 1.00 90.81 179 HIS A CA 1
ATOM 1296 C C . HIS A 1 179 ? -3.998 0.891 17.811 1.00 90.81 179 HIS A C 1
ATOM 1298 O O . HIS A 1 179 ? -3.456 0.514 16.775 1.00 90.81 179 HIS A O 1
ATOM 1304 N N . VAL A 1 180 ? -5.192 1.497 17.780 1.00 93.81 180 VAL A N 1
ATOM 1305 C CA . VAL A 1 180 ? -5.944 1.750 16.530 1.00 93.81 180 VAL A CA 1
ATOM 1306 C C . VAL A 1 180 ? -5.154 2.649 15.573 1.00 93.81 180 VAL A C 1
ATOM 1308 O O . VAL A 1 180 ? -5.174 2.437 14.364 1.00 93.81 180 VAL A O 1
ATOM 1311 N N . ALA A 1 181 ? -4.397 3.619 16.097 1.00 93.69 181 ALA A N 1
ATOM 1312 C CA . ALA A 1 181 ? -3.515 4.459 15.285 1.00 93.69 181 ALA A CA 1
ATOM 1313 C C . ALA A 1 181 ? -2.429 3.635 14.566 1.00 93.69 181 ALA A C 1
ATOM 1315 O O . ALA A 1 181 ? -2.156 3.877 13.388 1.00 93.69 181 ALA A O 1
ATOM 1316 N N . GLY A 1 182 ? -1.859 2.631 15.242 1.00 92.81 182 GLY A N 1
ATOM 1317 C CA . GLY A 1 182 ? -0.918 1.682 14.646 1.00 92.81 182 GLY A CA 1
ATOM 1318 C C . GLY A 1 182 ? -1.573 0.875 13.525 1.00 92.81 182 GLY A C 1
ATOM 1319 O O . GLY A 1 182 ? -1.045 0.821 12.411 1.00 92.81 182 GLY A O 1
ATOM 1320 N N . ALA A 1 183 ? -2.786 0.365 13.763 1.00 95.19 183 ALA A N 1
ATOM 1321 C CA . ALA A 1 183 ? -3.542 -0.385 12.760 1.00 95.19 183 ALA A CA 1
ATOM 1322 C C . ALA A 1 183 ? -3.864 0.475 11.524 1.00 95.19 183 ALA A C 1
ATOM 1324 O O . ALA A 1 183 ? -3.659 0.029 10.393 1.00 95.19 183 ALA A O 1
ATOM 1325 N N . ARG A 1 184 ? -4.299 1.730 11.715 1.00 96.75 184 ARG A N 1
ATOM 1326 C CA . ARG A 1 184 ? -4.567 2.695 10.630 1.00 96.75 184 ARG A CA 1
ATOM 1327 C C . ARG A 1 184 ? -3.321 2.999 9.809 1.00 96.75 184 ARG A C 1
ATOM 1329 O O . ARG A 1 184 ? -3.366 2.956 8.579 1.00 96.75 184 ARG A O 1
ATOM 1336 N N . LEU A 1 185 ? -2.190 3.244 10.468 1.00 95.44 185 LEU A N 1
ATOM 1337 C CA . LEU A 1 185 ? -0.924 3.505 9.784 1.00 95.44 185 LEU A CA 1
ATOM 1338 C C . LEU A 1 185 ? -0.442 2.272 9.003 1.00 95.44 185 LEU A C 1
ATOM 1340 O O . LEU A 1 185 ? -0.022 2.384 7.848 1.00 95.44 185 LEU A O 1
ATOM 1344 N N . ALA A 1 186 ? -0.553 1.082 9.597 1.00 94.69 186 ALA A N 1
ATOM 1345 C CA . ALA A 1 186 ? -0.238 -0.172 8.927 1.00 94.69 186 ALA A CA 1
ATOM 1346 C C . ALA A 1 186 ? -1.150 -0.412 7.711 1.00 94.69 186 ALA A C 1
ATOM 1348 O O . ALA A 1 186 ? -0.660 -0.852 6.664 1.00 94.69 186 ALA A O 1
ATOM 1349 N N . ALA A 1 187 ? -2.441 -0.081 7.816 1.00 96.88 187 ALA A N 1
ATOM 1350 C CA . ALA A 1 187 ? -3.407 -0.184 6.727 1.00 96.88 187 ALA A CA 1
ATOM 1351 C C . ALA A 1 187 ? -3.061 0.781 5.587 1.00 96.88 187 ALA A C 1
ATOM 1353 O O . ALA A 1 187 ? -3.060 0.362 4.432 1.00 96.88 187 ALA A O 1
ATOM 1354 N N . LEU A 1 188 ? -2.658 2.024 5.885 1.00 96.81 188 LEU A N 1
ATOM 1355 C CA . LEU A 1 188 ? -2.164 2.964 4.872 1.00 96.81 188 LEU A CA 1
ATOM 1356 C C . LEU A 1 188 ? -0.938 2.431 4.130 1.00 96.81 188 LEU A C 1
ATOM 1358 O O . LEU A 1 188 ? -0.890 2.497 2.902 1.00 96.81 188 LEU A O 1
ATOM 1362 N N . PHE A 1 189 ? 0.048 1.875 4.838 1.00 96.06 189 PHE A N 1
ATOM 1363 C CA . PHE A 1 189 ? 1.227 1.313 4.177 1.00 96.06 189 PHE A CA 1
ATOM 1364 C C . PHE A 1 189 ? 0.884 0.079 3.336 1.00 96.06 189 PHE A C 1
ATOM 1366 O O . PHE A 1 189 ? 1.347 -0.032 2.202 1.00 96.06 189 PHE A O 1
ATOM 1373 N N . ARG A 1 190 ? 0.013 -0.814 3.819 1.00 96.06 190 ARG A N 1
ATOM 1374 C CA . ARG A 1 190 ? -0.502 -1.923 2.998 1.00 96.06 190 ARG A CA 1
ATOM 1375 C C . ARG A 1 190 ? -1.283 -1.422 1.782 1.00 96.06 190 ARG A C 1
ATOM 1377 O O . ARG A 1 190 ? -1.109 -1.943 0.684 1.00 96.06 190 ARG A O 1
ATOM 1384 N N . GLY A 1 191 ? -2.090 -0.381 1.946 1.00 95.75 191 GLY A N 1
ATOM 1385 C CA . GLY A 1 191 ? -2.786 0.290 0.855 1.00 95.75 191 GLY A CA 1
ATOM 1386 C C . GLY A 1 191 ? -1.813 0.872 -0.172 1.00 95.75 191 GLY A C 1
ATOM 1387 O O . GLY A 1 191 ? -2.012 0.701 -1.370 1.00 95.75 191 GLY A O 1
ATOM 1388 N N . ALA A 1 192 ? -0.713 1.482 0.272 1.00 94.94 192 ALA A N 1
ATOM 1389 C CA . ALA A 1 192 ? 0.324 2.014 -0.608 1.00 94.94 192 ALA A CA 1
ATOM 1390 C C . ALA A 1 192 ? 1.039 0.913 -1.414 1.00 94.94 192 ALA A C 1
ATOM 1392 O O . ALA A 1 192 ? 1.354 1.127 -2.584 1.00 94.94 192 ALA A O 1
ATOM 1393 N N . GLU A 1 193 ? 1.249 -0.275 -0.836 1.00 94.69 193 GLU A N 1
ATOM 1394 C CA . GLU A 1 193 ? 1.754 -1.449 -1.567 1.00 94.69 193 GLU A CA 1
ATOM 1395 C C . GLU A 1 193 ? 0.783 -1.857 -2.690 1.00 94.69 193 GLU A C 1
ATOM 1397 O O . GLU A 1 193 ? 1.189 -2.026 -3.839 1.00 94.69 193 GLU A O 1
ATOM 1402 N N . VAL A 1 194 ? -0.519 -1.933 -2.389 1.00 93.38 194 VAL A N 1
ATOM 1403 C CA . VAL A 1 194 ? -1.564 -2.238 -3.383 1.00 93.38 194 VAL A CA 1
ATOM 1404 C C . VAL A 1 194 ? -1.644 -1.155 -4.465 1.00 93.38 194 VAL A C 1
ATOM 1406 O O . VAL A 1 194 ? -1.754 -1.471 -5.651 1.00 93.38 194 VAL A O 1
ATOM 1409 N N . TYR A 1 195 ? -1.553 0.118 -4.081 1.00 90.75 195 TYR A N 1
ATOM 1410 C CA . TYR A 1 195 ? -1.529 1.249 -5.006 1.00 90.75 195 TYR A CA 1
ATOM 1411 C C . TYR A 1 195 ? -0.321 1.173 -5.949 1.00 90.75 195 TYR A C 1
ATOM 1413 O O . TYR A 1 195 ? -0.459 1.372 -7.158 1.00 90.75 195 TYR A O 1
ATOM 1421 N N . ALA A 1 196 ? 0.858 0.821 -5.427 1.00 89.69 196 ALA A N 1
ATOM 1422 C CA . ALA A 1 196 ? 2.064 0.649 -6.230 1.00 89.69 196 ALA A CA 1
ATOM 1423 C C . ALA A 1 196 ? 1.930 -0.483 -7.261 1.00 89.69 196 ALA A C 1
ATOM 1425 O O . ALA A 1 196 ? 2.402 -0.317 -8.386 1.00 89.69 196 ALA A O 1
ATOM 1426 N N . GLU A 1 197 ? 1.276 -1.590 -6.898 1.00 89.44 197 GLU A N 1
ATOM 1427 C CA . GLU A 1 197 ? 1.063 -2.748 -7.775 1.00 89.44 197 GLU A CA 1
ATOM 1428 C C . GLU A 1 197 ? 0.027 -2.504 -8.879 1.00 89.44 197 GLU A C 1
ATOM 1430 O O . GLU A 1 197 ? 0.220 -2.934 -10.018 1.00 89.44 197 GLU A O 1
ATOM 1435 N N . HIS A 1 198 ? -1.075 -1.822 -8.556 1.00 85.56 198 HIS A N 1
ATOM 1436 C CA . HIS A 1 198 ? -2.225 -1.718 -9.459 1.00 85.56 198 HIS A CA 1
ATOM 1437 C C . HIS A 1 198 ? -2.353 -0.376 -10.177 1.00 85.56 198 HIS A C 1
ATOM 1439 O O . HIS A 1 198 ? -2.845 -0.347 -11.302 1.00 85.56 198 HIS A O 1
ATOM 1445 N N . VAL A 1 199 ? -1.928 0.720 -9.546 1.00 84.94 199 VAL A N 1
ATOM 1446 C CA . VAL A 1 199 ? -2.216 2.075 -10.035 1.00 84.94 199 VAL A CA 1
ATOM 1447 C C . VAL A 1 199 ? -0.970 2.750 -10.586 1.00 84.94 199 VAL A C 1
ATOM 1449 O O . VAL A 1 199 ? -1.027 3.379 -11.640 1.00 84.94 199 VAL A O 1
ATOM 1452 N N . VAL A 1 200 ? 0.175 2.614 -9.911 1.00 84.81 200 VAL A N 1
ATOM 1453 C CA . VAL A 1 200 ? 1.410 3.290 -10.327 1.00 84.81 200 VAL A CA 1
ATOM 1454 C C . VAL A 1 200 ? 2.038 2.572 -11.527 1.00 84.81 200 VAL A C 1
ATOM 1456 O O . VAL A 1 200 ? 2.531 1.449 -11.371 1.00 84.81 200 VAL A O 1
ATOM 1459 N N . PRO A 1 201 ? 2.148 3.220 -12.707 1.00 84.12 201 PRO A N 1
ATOM 1460 C CA . PRO A 1 201 ? 2.833 2.615 -13.842 1.00 84.12 201 PRO A CA 1
ATOM 1461 C C . PRO A 1 201 ? 4.303 2.350 -13.484 1.00 84.12 201 PRO A C 1
ATOM 1463 O O . PRO A 1 201 ? 4.977 3.265 -12.994 1.00 84.12 201 PRO A O 1
ATOM 1466 N N . PRO A 1 202 ? 4.848 1.146 -13.712 1.00 87.81 202 PRO A N 1
ATOM 1467 C CA . PRO A 1 202 ? 6.254 0.885 -13.439 1.00 87.81 202 PRO A CA 1
ATOM 1468 C C . PRO A 1 202 ? 7.147 1.736 -14.347 1.00 87.81 202 PRO A C 1
ATOM 1470 O O . PRO A 1 202 ? 6.743 2.175 -15.426 1.00 87.81 202 PRO A O 1
ATOM 1473 N N . ARG A 1 203 ? 8.387 1.975 -13.913 1.00 86.06 203 ARG A N 1
ATOM 1474 C CA . ARG A 1 203 ? 9.412 2.529 -14.804 1.00 86.06 203 ARG A CA 1
ATOM 1475 C C . ARG A 1 203 ? 9.917 1.408 -15.708 1.00 86.06 203 ARG A C 1
ATOM 1477 O O . ARG A 1 203 ? 10.306 0.348 -15.216 1.00 86.06 203 ARG A O 1
ATOM 1484 N N . VAL A 1 204 ? 9.882 1.648 -17.013 1.00 91.12 204 VAL A N 1
ATOM 1485 C CA . VAL A 1 204 ? 10.299 0.695 -18.046 1.00 91.12 204 VAL A CA 1
ATOM 1486 C C . VAL A 1 204 ? 11.488 1.278 -18.801 1.00 91.12 204 VAL A C 1
ATOM 1488 O O . VAL A 1 204 ? 11.524 2.472 -19.088 1.00 91.12 204 VAL A O 1
ATOM 1491 N N . GLY A 1 205 ? 12.457 0.429 -19.126 1.00 88.25 205 GLY A N 1
ATOM 1492 C CA . GLY A 1 205 ? 13.749 0.811 -19.678 1.00 88.25 205 GLY A CA 1
ATOM 1493 C C . GLY A 1 205 ? 14.835 0.903 -18.605 1.00 88.25 205 GLY A C 1
ATOM 1494 O O . GLY A 1 205 ? 14.613 0.596 -17.435 1.00 88.25 205 GLY A O 1
ATOM 1495 N N . GLY A 1 206 ? 16.034 1.290 -19.034 1.00 87.25 206 GLY A N 1
ATOM 1496 C CA . GLY A 1 206 ? 17.226 1.363 -18.191 1.00 87.25 206 GLY A CA 1
ATOM 1497 C C . GLY A 1 206 ? 18.453 0.801 -18.902 1.00 87.25 206 GLY A C 1
ATOM 1498 O O . GLY A 1 206 ? 18.404 0.449 -20.085 1.00 87.25 206 GLY A O 1
ATOM 1499 N N . ARG A 1 207 ? 19.572 0.721 -18.180 1.00 85.75 207 ARG A N 1
ATOM 1500 C CA . ARG A 1 207 ? 20.828 0.138 -18.676 1.00 85.75 207 ARG A CA 1
ATOM 1501 C C . ARG A 1 207 ? 21.329 -0.913 -17.691 1.00 85.75 207 ARG A C 1
ATOM 1503 O O . ARG A 1 207 ? 21.396 -0.647 -16.501 1.00 85.75 207 ARG A O 1
ATOM 1510 N N . GLY A 1 208 ? 21.720 -2.083 -18.186 1.00 88.88 208 GLY A N 1
ATOM 1511 C CA . GLY A 1 208 ? 22.245 -3.159 -17.347 1.00 88.88 208 GLY A CA 1
ATOM 1512 C C . GLY A 1 208 ? 22.147 -4.526 -18.016 1.00 88.88 208 GLY A C 1
ATOM 1513 O O . GLY A 1 208 ? 21.553 -4.665 -19.087 1.00 88.88 208 GLY A O 1
ATOM 1514 N N . GLY A 1 209 ? 22.737 -5.535 -17.374 1.00 92.56 209 GLY A N 1
ATOM 1515 C CA . GLY A 1 209 ? 22.559 -6.933 -17.768 1.00 92.56 209 GLY A CA 1
ATOM 1516 C C . GLY A 1 209 ? 21.131 -7.400 -17.482 1.00 92.56 209 GLY A C 1
ATOM 1517 O O . GLY A 1 209 ? 20.561 -7.034 -16.455 1.00 92.56 209 GLY A O 1
ATOM 1518 N N . ARG A 1 210 ? 20.550 -8.181 -18.397 1.00 95.44 210 ARG A N 1
ATOM 1519 C CA . ARG A 1 210 ? 19.203 -8.748 -18.250 1.00 95.44 210 ARG A CA 1
ATOM 1520 C C . ARG A 1 210 ? 19.260 -10.031 -17.426 1.00 95.44 210 ARG A C 1
ATOM 1522 O O . ARG A 1 210 ? 20.013 -10.930 -17.783 1.00 95.44 210 ARG A O 1
ATOM 1529 N N . VAL A 1 211 ? 18.447 -10.107 -16.378 1.00 94.81 211 VAL A N 1
ATOM 1530 C CA . VAL A 1 211 ? 18.237 -11.324 -15.579 1.00 94.81 211 VAL A CA 1
ATOM 1531 C C . VAL A 1 211 ? 17.167 -12.177 -16.256 1.00 94.81 211 VAL A C 1
ATOM 1533 O O . VAL A 1 211 ? 16.096 -11.658 -16.589 1.00 94.81 211 VAL A O 1
ATOM 1536 N N . ALA A 1 212 ? 17.431 -13.466 -16.490 1.00 93.44 212 ALA A N 1
ATOM 1537 C CA . ALA A 1 212 ? 16.438 -14.323 -17.127 1.00 93.44 212 ALA A CA 1
ATOM 1538 C C . ALA A 1 212 ? 15.242 -14.601 -16.196 1.00 93.44 212 ALA A C 1
ATOM 1540 O O . ALA A 1 212 ? 15.432 -14.729 -14.987 1.00 93.44 212 ALA A O 1
ATOM 1541 N N . PRO A 1 213 ? 14.011 -14.760 -16.729 1.00 93.88 213 PRO A N 1
ATOM 1542 C CA . PRO A 1 213 ? 12.839 -15.073 -15.905 1.00 93.88 213 PRO A CA 1
ATOM 1543 C C . PRO A 1 213 ? 13.040 -16.292 -14.994 1.00 93.88 213 PRO A C 1
ATOM 1545 O O . PRO A 1 213 ? 12.654 -16.254 -13.831 1.00 93.88 213 PRO A O 1
ATOM 1548 N N . ALA A 1 214 ? 13.705 -17.335 -15.501 1.00 92.31 214 ALA A N 1
ATOM 1549 C CA . ALA A 1 214 ? 13.976 -18.571 -14.769 1.00 92.31 214 ALA A CA 1
ATOM 1550 C C . ALA A 1 214 ? 14.971 -18.416 -13.601 1.00 92.31 214 ALA A C 1
ATOM 1552 O O . ALA A 1 214 ? 15.009 -19.276 -12.728 1.00 92.31 214 ALA A O 1
ATOM 1553 N N . GLU A 1 215 ? 15.763 -17.340 -13.567 1.00 92.69 215 GLU A N 1
ATOM 1554 C CA . GLU A 1 215 ? 16.681 -17.050 -12.455 1.00 92.69 215 GLU A CA 1
ATOM 1555 C C . GLU A 1 215 ? 15.959 -16.423 -11.253 1.00 92.69 215 GLU A C 1
ATOM 1557 O O . GLU A 1 215 ? 16.507 -16.365 -10.153 1.00 92.69 215 GLU A O 1
ATOM 1562 N N . LEU A 1 216 ? 14.732 -15.930 -11.446 1.00 93.19 216 LEU A N 1
ATOM 1563 C CA . LEU A 1 216 ? 13.966 -15.281 -10.393 1.00 93.19 216 LEU A CA 1
ATOM 1564 C C . LEU A 1 216 ? 13.190 -16.310 -9.575 1.00 93.19 216 LEU A C 1
ATOM 1566 O O . LEU A 1 216 ? 12.500 -17.171 -10.118 1.00 93.19 216 LEU A O 1
ATOM 1570 N N . ALA A 1 217 ? 13.219 -16.148 -8.251 1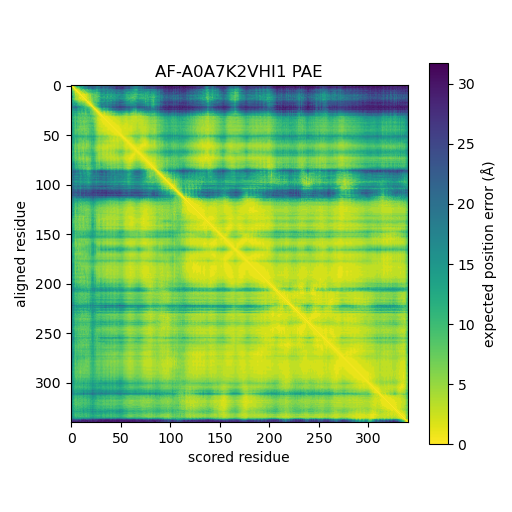.00 90.56 217 ALA A N 1
ATOM 1571 C CA . ALA A 1 217 ? 12.495 -17.018 -7.327 1.00 90.56 217 ALA A CA 1
ATOM 1572 C C . ALA A 1 217 ? 10.983 -17.055 -7.602 1.00 90.56 217 ALA A C 1
ATOM 1574 O O . ALA A 1 217 ? 10.337 -18.038 -7.267 1.00 90.56 217 ALA A O 1
ATOM 1575 N N . LEU A 1 218 ? 10.420 -16.001 -8.201 1.00 91.69 218 LEU A N 1
ATOM 1576 C CA . LEU A 1 218 ? 9.001 -15.898 -8.553 1.00 91.69 218 LEU A CA 1
ATOM 1577 C C . LEU A 1 218 ? 8.656 -16.510 -9.916 1.00 91.69 218 LEU A C 1
ATOM 1579 O O . LEU A 1 218 ? 7.522 -16.363 -10.355 1.00 91.69 218 LEU A O 1
ATOM 1583 N N . SER A 1 219 ? 9.594 -17.158 -10.611 1.00 92.88 219 SER A N 1
ATOM 1584 C CA . SER A 1 219 ? 9.293 -17.852 -11.867 1.00 92.88 219 SER A CA 1
ATOM 1585 C C . SER A 1 219 ? 8.137 -18.837 -11.680 1.00 92.88 219 SER A C 1
ATOM 1587 O O . SER A 1 219 ? 8.169 -19.678 -10.779 1.00 92.88 219 SER A O 1
ATOM 1589 N N . SER A 1 220 ? 7.131 -18.769 -12.555 1.00 90.81 220 SER A N 1
ATOM 1590 C CA . SER A 1 220 ? 6.010 -19.719 -12.549 1.00 90.81 220 SER A CA 1
ATOM 1591 C C . SER A 1 220 ? 6.382 -21.098 -13.107 1.00 90.81 220 SER A C 1
ATOM 1593 O O . SER A 1 220 ? 5.566 -22.018 -13.081 1.00 90.81 220 SER A O 1
ATOM 1595 N N . GLY A 1 221 ? 7.605 -21.251 -13.627 1.00 89.00 221 GLY A N 1
ATOM 1596 C CA . GLY A 1 221 ? 8.057 -22.451 -14.332 1.00 89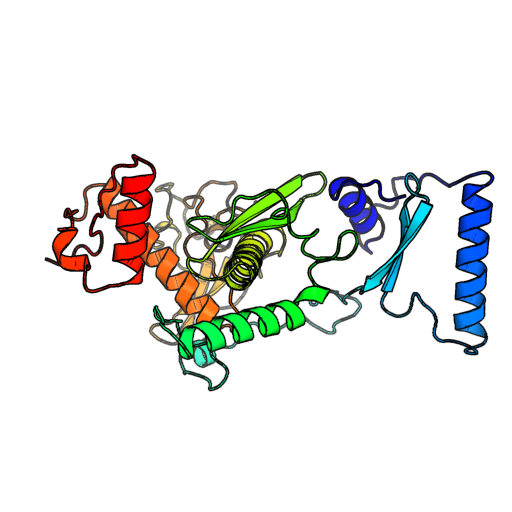.00 221 GLY A CA 1
ATOM 1597 C C . GLY A 1 221 ? 7.688 -22.473 -15.818 1.00 89.00 221 GLY A C 1
ATOM 1598 O O . GLY A 1 221 ? 8.064 -23.410 -16.516 1.00 89.00 221 GLY A O 1
ATOM 1599 N N . LEU A 1 222 ? 6.994 -21.447 -16.324 1.00 88.50 222 LEU A N 1
ATOM 1600 C CA . LEU A 1 222 ? 6.791 -21.269 -17.760 1.00 88.50 222 LEU A CA 1
ATOM 1601 C C . LEU A 1 222 ? 8.105 -20.847 -18.423 1.00 88.50 222 LEU A C 1
ATOM 1603 O O . LEU A 1 222 ? 8.706 -19.833 -18.064 1.00 88.50 222 LEU A O 1
ATOM 1607 N N . GLU A 1 223 ? 8.546 -21.614 -19.418 1.00 83.88 223 GLU A N 1
ATOM 1608 C CA . GLU A 1 223 ? 9.735 -21.264 -20.187 1.00 83.88 223 GLU A CA 1
ATOM 1609 C C . GLU A 1 223 ? 9.463 -20.036 -21.062 1.00 83.88 223 GLU A C 1
ATOM 1611 O O . GLU A 1 223 ? 8.628 -20.053 -21.969 1.00 83.88 223 GLU A O 1
ATOM 1616 N N . ALA A 1 224 ? 10.210 -18.964 -20.808 1.00 85.81 224 ALA A N 1
ATOM 1617 C CA . ALA A 1 224 ? 10.227 -17.778 -21.646 1.00 85.81 224 ALA A CA 1
ATOM 1618 C C . ALA A 1 224 ? 11.677 -17.334 -21.867 1.00 85.81 224 ALA A C 1
ATOM 1620 O O . ALA A 1 224 ? 12.373 -17.006 -20.899 1.00 85.81 224 ALA A O 1
ATOM 1621 N N . PRO A 1 225 ? 12.156 -17.309 -23.122 1.00 86.12 225 PRO A N 1
ATOM 1622 C CA . PRO A 1 225 ? 13.494 -16.830 -23.403 1.00 86.12 225 PRO A CA 1
ATOM 1623 C C . PRO A 1 225 ? 13.554 -15.304 -23.211 1.00 86.12 225 PRO A C 1
ATOM 1625 O O . PRO A 1 225 ? 12.564 -14.585 -23.370 1.00 86.12 225 PRO A O 1
ATOM 1628 N N . VAL A 1 226 ? 14.730 -14.807 -22.821 1.00 88.31 226 VAL A N 1
ATOM 1629 C CA . VAL A 1 226 ? 14.969 -13.405 -22.420 1.00 88.31 226 VAL A CA 1
ATOM 1630 C C . VAL A 1 226 ? 14.564 -12.402 -23.505 1.00 88.31 226 VAL A C 1
ATOM 1632 O O . VAL A 1 226 ? 14.107 -11.300 -23.215 1.00 88.31 226 VAL A O 1
ATOM 1635 N N . ASP A 1 227 ? 14.717 -12.766 -24.770 1.00 87.19 227 ASP A N 1
ATOM 1636 C CA . ASP A 1 227 ? 14.352 -11.953 -25.929 1.00 87.19 227 ASP A CA 1
ATOM 1637 C C . ASP A 1 227 ? 12.835 -11.754 -26.086 1.00 87.19 227 ASP A C 1
ATOM 1639 O O . ASP A 1 227 ? 12.419 -10.763 -26.683 1.00 87.19 227 ASP A O 1
ATOM 1643 N N . ARG A 1 228 ? 12.007 -12.635 -25.508 1.00 86.31 228 ARG A N 1
ATOM 1644 C CA . ARG A 1 228 ? 10.538 -12.530 -25.550 1.00 86.31 228 ARG A CA 1
ATOM 1645 C C . ARG A 1 228 ? 9.924 -11.700 -24.426 1.00 86.31 228 ARG A C 1
ATOM 1647 O O . ARG A 1 228 ? 8.725 -11.430 -24.462 1.00 86.31 228 ARG A O 1
ATOM 1654 N N . VAL A 1 229 ? 10.712 -11.262 -23.446 1.00 92.44 229 VAL A N 1
ATOM 1655 C CA . VAL A 1 229 ? 10.225 -10.368 -22.388 1.00 92.44 229 VAL A CA 1
ATOM 1656 C C . VAL A 1 229 ? 10.000 -8.967 -22.968 1.00 92.44 229 VAL A C 1
ATOM 1658 O O . VAL A 1 229 ? 10.950 -8.277 -23.344 1.00 92.44 229 VAL A O 1
ATOM 1661 N N . ALA A 1 230 ? 8.735 -8.541 -23.008 1.00 89.25 230 ALA A N 1
ATOM 1662 C CA . ALA A 1 230 ? 8.308 -7.298 -23.657 1.00 89.25 230 ALA A CA 1
ATOM 1663 C C . ALA A 1 230 ? 8.746 -6.016 -22.928 1.00 89.25 230 ALA A C 1
ATOM 1665 O O . ALA A 1 230 ? 8.894 -4.970 -23.558 1.00 89.25 230 ALA A O 1
ATOM 1666 N N . ALA A 1 231 ? 8.946 -6.078 -21.609 1.00 94.62 231 ALA A N 1
ATOM 1667 C CA . ALA A 1 231 ? 9.255 -4.913 -20.790 1.00 94.62 231 ALA A CA 1
ATOM 1668 C C . ALA A 1 231 ? 10.241 -5.246 -19.670 1.00 94.62 231 ALA A C 1
ATOM 1670 O O . ALA A 1 231 ? 10.156 -6.294 -19.026 1.00 94.62 231 ALA A O 1
ATOM 1671 N N . TRP A 1 232 ? 11.165 -4.318 -19.449 1.00 96.12 232 TRP A N 1
ATOM 1672 C CA . TRP A 1 232 ? 12.266 -4.440 -18.504 1.00 96.12 232 TRP A CA 1
ATOM 1673 C C . TRP A 1 232 ? 12.286 -3.235 -17.580 1.00 96.12 232 TRP A C 1
ATOM 1675 O O . TRP A 1 232 ? 12.119 -2.109 -18.043 1.00 96.12 232 TRP A O 1
ATOM 1685 N N . SER A 1 233 ? 12.531 -3.467 -16.298 1.00 94.81 233 SER A N 1
ATOM 1686 C CA . SER A 1 233 ? 12.663 -2.438 -15.276 1.00 94.81 233 SER A CA 1
ATOM 1687 C C . SER A 1 233 ? 14.055 -2.488 -14.665 1.00 94.81 233 SER A C 1
ATOM 1689 O O . SER A 1 233 ? 14.630 -3.559 -14.464 1.00 94.81 233 SER A O 1
ATOM 1691 N N . GLU A 1 234 ? 14.599 -1.314 -14.378 1.00 94.06 234 GLU A N 1
ATOM 1692 C CA . GLU A 1 234 ? 15.870 -1.178 -13.683 1.00 94.06 234 GLU A CA 1
ATOM 1693 C C . GLU A 1 234 ? 15.737 -1.583 -12.208 1.00 94.06 234 GLU A C 1
ATOM 1695 O O . GLU A 1 234 ? 14.794 -1.179 -11.526 1.00 94.06 234 GLU A O 1
ATOM 1700 N N . ALA A 1 235 ? 16.693 -2.370 -11.720 1.00 92.12 235 ALA A N 1
ATOM 1701 C CA . ALA A 1 235 ? 16.812 -2.762 -10.324 1.00 92.12 235 ALA A CA 1
ATOM 1702 C C . ALA A 1 235 ? 18.266 -2.636 -9.857 1.00 92.12 235 ALA A C 1
ATOM 1704 O O . ALA A 1 235 ? 19.203 -2.783 -10.644 1.00 92.12 235 ALA A O 1
ATOM 1705 N N . SER A 1 236 ? 18.458 -2.397 -8.562 1.00 91.19 236 SER A N 1
ATOM 1706 C CA . SER A 1 236 ? 19.780 -2.347 -7.935 1.00 91.19 236 SER A CA 1
ATOM 1707 C C . SER A 1 236 ? 19.992 -3.567 -7.050 1.00 91.19 236 SER A C 1
ATOM 1709 O O . SER A 1 236 ? 19.172 -3.875 -6.186 1.00 91.19 236 SER A O 1
ATOM 1711 N N . SER A 1 237 ? 21.120 -4.247 -7.234 1.00 89.75 237 SER A N 1
ATOM 1712 C CA . SER A 1 237 ? 21.541 -5.341 -6.364 1.00 89.75 237 SER A CA 1
ATOM 1713 C C . SER A 1 237 ? 21.954 -4.808 -4.992 1.00 89.75 237 SER A C 1
ATOM 1715 O O . SER A 1 237 ? 22.869 -3.993 -4.862 1.00 89.75 237 SER A O 1
ATOM 1717 N N . LEU A 1 238 ? 21.321 -5.317 -3.938 1.00 89.44 238 LEU A N 1
ATOM 1718 C CA . LEU A 1 238 ? 21.667 -4.977 -2.555 1.00 89.44 238 LEU A CA 1
ATOM 1719 C C . LEU A 1 238 ? 22.950 -5.659 -2.067 1.00 89.44 238 LEU A C 1
ATOM 1721 O O . LEU A 1 238 ? 23.411 -5.351 -0.974 1.00 89.44 238 LEU A O 1
ATOM 1725 N N . LEU A 1 239 ? 23.539 -6.563 -2.856 1.00 88.81 239 LEU A N 1
ATOM 1726 C CA . LEU A 1 239 ? 24.785 -7.249 -2.507 1.00 88.81 239 LEU A CA 1
ATOM 1727 C C . LEU A 1 239 ? 26.007 -6.455 -2.955 1.00 88.81 239 LEU A C 1
ATOM 1729 O O . LEU A 1 239 ? 26.938 -6.260 -2.182 1.00 88.81 239 LEU A O 1
ATOM 1733 N N . ASP A 1 240 ? 25.966 -5.868 -4.149 1.00 88.44 240 ASP A N 1
ATOM 1734 C CA . ASP A 1 240 ? 27.125 -5.209 -4.772 1.00 88.44 240 ASP A CA 1
ATOM 1735 C C . ASP A 1 240 ? 26.818 -3.845 -5.414 1.00 88.44 240 ASP A C 1
ATOM 1737 O O . ASP A 1 240 ? 27.723 -3.180 -5.905 1.00 88.44 240 ASP A O 1
ATOM 1741 N N . GLY A 1 241 ? 25.560 -3.397 -5.390 1.00 87.06 241 GLY A N 1
ATOM 1742 C CA . GLY A 1 241 ? 25.148 -2.088 -5.895 1.00 87.06 241 GLY A CA 1
ATOM 1743 C C . GLY A 1 241 ? 25.024 -2.028 -7.414 1.00 87.06 241 GLY A C 1
ATOM 1744 O O . GLY A 1 241 ? 24.698 -0.970 -7.948 1.00 87.06 241 GLY A O 1
ATOM 1745 N N . ARG A 1 242 ? 25.261 -3.137 -8.129 1.00 89.94 242 ARG A N 1
ATOM 1746 C CA . ARG A 1 242 ? 25.154 -3.157 -9.589 1.00 89.94 242 ARG A CA 1
ATOM 1747 C C . ARG A 1 242 ? 23.711 -2.962 -10.032 1.00 89.94 242 ARG A C 1
ATOM 1749 O O . ARG A 1 242 ? 22.787 -3.563 -9.482 1.00 89.94 242 ARG A O 1
ATOM 1756 N N . THR A 1 243 ? 23.549 -2.170 -11.082 1.00 91.50 243 THR A N 1
ATOM 1757 C CA . THR A 1 243 ? 22.285 -2.034 -11.797 1.00 91.50 243 THR A CA 1
ATOM 1758 C C . THR A 1 243 ? 22.079 -3.207 -12.754 1.00 91.50 243 THR A C 1
ATOM 1760 O O . THR A 1 243 ? 22.950 -3.527 -13.568 1.00 91.50 243 THR A O 1
ATOM 1763 N N . VAL A 1 244 ? 20.907 -3.828 -12.677 1.00 94.12 244 VAL A N 1
ATOM 1764 C CA . VAL A 1 244 ? 20.458 -4.913 -13.556 1.00 94.12 244 VAL A CA 1
ATOM 1765 C C . VAL A 1 244 ? 19.081 -4.592 -14.126 1.00 94.12 244 VAL A C 1
ATOM 1767 O O . VAL A 1 244 ? 18.360 -3.738 -13.613 1.00 94.12 244 VAL A O 1
ATOM 1770 N N . LEU A 1 245 ? 18.714 -5.282 -15.201 1.00 96.12 245 LEU A N 1
ATOM 1771 C CA . LEU A 1 245 ? 17.370 -5.241 -15.757 1.00 96.12 245 LEU A CA 1
ATOM 1772 C C . LEU A 1 245 ? 16.629 -6.515 -15.365 1.00 96.12 245 LEU A C 1
ATOM 1774 O O . LEU A 1 245 ? 17.078 -7.620 -15.672 1.00 96.12 245 LEU A O 1
ATOM 1778 N N . VAL A 1 246 ? 15.473 -6.343 -14.734 1.00 96.06 246 VAL A N 1
ATOM 1779 C CA . VAL A 1 246 ? 14.539 -7.423 -14.400 1.00 96.06 246 VAL A CA 1
ATOM 1780 C C . VAL A 1 246 ? 13.267 -7.288 -15.242 1.00 96.06 246 VAL A C 1
ATOM 1782 O O . VAL A 1 246 ? 12.895 -6.166 -15.600 1.00 96.06 246 VAL A O 1
ATOM 1785 N N . PRO A 1 247 ? 12.582 -8.386 -15.593 1.00 96.38 247 PRO A N 1
ATOM 1786 C CA . PRO A 1 247 ? 11.296 -8.314 -16.278 1.00 96.38 247 PRO A CA 1
ATOM 1787 C C . PRO A 1 247 ? 10.296 -7.456 -15.494 1.00 96.38 247 PRO A C 1
ATOM 1789 O O . PRO A 1 247 ? 10.097 -7.669 -14.299 1.00 96.38 247 PRO A O 1
ATOM 1792 N N . THR A 1 248 ? 9.622 -6.509 -16.150 1.00 95.56 248 THR A N 1
ATOM 1793 C CA . THR A 1 248 ? 8.661 -5.617 -15.470 1.00 95.56 248 THR A CA 1
ATOM 1794 C C . THR A 1 248 ? 7.504 -6.396 -14.832 1.00 95.56 248 THR A C 1
ATOM 1796 O O . THR A 1 248 ? 7.034 -6.019 -13.761 1.00 95.56 248 THR A O 1
ATOM 1799 N N . GLY A 1 249 ? 7.099 -7.528 -15.420 1.00 94.38 249 GLY A N 1
ATOM 1800 C CA . GLY A 1 249 ? 6.102 -8.432 -14.831 1.00 94.38 249 GLY A CA 1
ATOM 1801 C C . GLY A 1 249 ? 6.528 -9.074 -13.504 1.00 94.38 249 GLY A C 1
ATOM 1802 O O . GLY A 1 249 ? 5.666 -9.430 -12.712 1.00 94.38 249 GLY A O 1
ATOM 1803 N N . ALA A 1 250 ? 7.833 -9.170 -13.220 1.00 94.62 250 ALA A N 1
ATOM 1804 C CA . ALA A 1 250 ? 8.341 -9.634 -11.926 1.00 94.62 250 ALA A CA 1
ATOM 1805 C C . ALA A 1 250 ? 8.363 -8.521 -10.863 1.00 94.62 250 ALA A C 1
ATOM 1807 O O . ALA A 1 250 ? 8.436 -8.807 -9.674 1.00 94.62 250 ALA A O 1
ATOM 1808 N N . VAL A 1 251 ? 8.312 -7.254 -11.291 1.00 94.25 251 VAL A N 1
ATOM 1809 C CA . VAL A 1 251 ? 8.230 -6.069 -10.415 1.00 94.25 251 VAL A CA 1
ATOM 1810 C C . VAL A 1 251 ? 6.777 -5.684 -10.123 1.00 94.25 251 VAL A C 1
ATOM 1812 O O . VAL A 1 251 ? 6.506 -5.040 -9.115 1.00 94.25 251 VAL A O 1
ATOM 1815 N N . ARG A 1 252 ? 5.853 -6.032 -11.027 1.00 92.75 252 ARG A N 1
ATOM 1816 C CA . ARG A 1 252 ? 4.405 -5.788 -10.937 1.00 92.75 252 ARG A CA 1
ATOM 1817 C C . ARG A 1 252 ? 3.653 -7.091 -11.158 1.00 92.75 252 ARG A C 1
ATOM 1819 O O . ARG A 1 252 ? 3.021 -7.296 -12.195 1.00 92.75 252 ARG A O 1
ATOM 1826 N N . THR A 1 253 ? 3.781 -7.989 -10.194 1.00 93.31 253 THR A N 1
ATOM 1827 C CA . THR A 1 253 ? 3.276 -9.366 -10.258 1.00 93.31 253 THR A CA 1
ATOM 1828 C C . THR A 1 253 ? 1.751 -9.424 -10.254 1.00 93.31 253 THR A C 1
ATOM 1830 O O . THR A 1 253 ? 1.182 -10.365 -10.811 1.00 93.31 253 THR A O 1
ATOM 1833 N N . LEU A 1 254 ? 1.081 -8.435 -9.648 1.00 91.12 254 LEU A N 1
ATOM 1834 C CA . LEU A 1 254 ? -0.380 -8.375 -9.538 1.00 91.12 254 LEU A CA 1
ATOM 1835 C C . LEU A 1 254 ? -1.039 -7.506 -10.622 1.00 91.12 254 LEU A C 1
ATOM 1837 O O . LEU A 1 254 ? -2.259 -7.584 -10.805 1.00 91.12 254 LEU A O 1
ATOM 1841 N N . GLY A 1 255 ? -0.253 -6.693 -11.332 1.00 84.62 255 GLY A N 1
ATOM 1842 C CA . GLY A 1 255 ? -0.708 -5.820 -12.416 1.00 84.62 255 GLY A CA 1
ATOM 1843 C C . GLY A 1 255 ? -0.704 -6.488 -13.798 1.00 84.62 255 GLY A C 1
ATOM 1844 O O . GLY A 1 255 ? -0.261 -7.623 -13.966 1.00 84.62 255 GLY A O 1
ATOM 1845 N N . GLY A 1 256 ? -1.154 -5.749 -14.821 1.00 86.88 256 GLY A N 1
ATOM 1846 C CA . GLY A 1 256 ? -1.242 -6.246 -16.208 1.00 86.88 256 GLY A CA 1
ATOM 1847 C C . GLY A 1 256 ? 0.106 -6.599 -16.860 1.00 86.88 256 GLY A C 1
ATOM 1848 O O . GLY A 1 256 ? 0.174 -7.303 -17.864 1.00 86.88 256 GLY A O 1
ATOM 1849 N N . TRP A 1 257 ? 1.223 -6.170 -16.265 1.00 90.38 257 TRP A N 1
ATOM 1850 C CA . TRP A 1 257 ? 2.573 -6.494 -16.747 1.00 90.38 257 TRP A CA 1
ATOM 1851 C C . TRP A 1 257 ? 2.934 -7.979 -16.598 1.00 90.38 257 TRP A C 1
ATOM 1853 O O . TRP A 1 257 ? 3.913 -8.428 -17.193 1.00 90.38 257 TRP A O 1
ATOM 1863 N N . ASN A 1 258 ? 2.143 -8.737 -15.833 1.00 93.25 258 ASN A N 1
ATOM 1864 C CA . ASN A 1 258 ? 2.277 -10.176 -15.631 1.00 93.25 258 ASN A CA 1
ATOM 1865 C C . ASN A 1 258 ? 1.067 -10.966 -16.185 1.00 93.25 258 ASN A C 1
ATOM 1867 O O . ASN A 1 258 ? 0.737 -12.049 -15.701 1.00 93.25 258 ASN A O 1
ATOM 1871 N N . ASP A 1 259 ? 0.377 -10.452 -17.207 1.00 90.69 259 ASP A N 1
ATOM 1872 C CA . ASP A 1 259 ? -0.790 -11.137 -17.793 1.00 90.69 259 ASP A CA 1
ATOM 1873 C C . ASP A 1 259 ? -0.442 -12.446 -18.509 1.00 90.69 259 ASP A C 1
ATOM 1875 O O . ASP A 1 259 ? -1.272 -13.346 -18.596 1.00 90.69 259 ASP A O 1
ATOM 1879 N N . GLN A 1 260 ? 0.812 -12.602 -18.940 1.00 89.50 260 GLN A N 1
ATOM 1880 C CA . GLN A 1 260 ? 1.325 -13.869 -19.469 1.00 89.50 260 GLN A CA 1
ATOM 1881 C C . GLN A 1 260 ? 1.592 -14.916 -18.375 1.00 89.50 260 GLN A C 1
ATOM 1883 O O . GLN A 1 260 ? 1.901 -16.060 -18.696 1.00 89.50 260 GLN A O 1
ATOM 1888 N N . GLY A 1 261 ? 1.507 -14.540 -17.093 1.00 92.56 261 GLY A N 1
ATOM 1889 C CA . GLY A 1 261 ? 1.701 -15.453 -15.967 1.00 92.56 261 GLY A CA 1
ATOM 1890 C C . GLY A 1 261 ? 3.117 -16.021 -15.859 1.00 92.56 261 GLY A C 1
ATOM 1891 O O . GLY A 1 261 ? 3.292 -17.103 -15.303 1.00 92.56 261 GLY A O 1
ATOM 1892 N N . LEU A 1 262 ? 4.130 -15.323 -16.390 1.00 93.94 262 LEU A N 1
ATOM 1893 C CA . LEU A 1 262 ? 5.535 -15.753 -16.306 1.00 93.94 262 LEU A CA 1
ATOM 1894 C C . LEU A 1 262 ? 6.058 -15.759 -14.863 1.00 93.94 262 LEU A C 1
ATOM 1896 O O . LEU A 1 262 ? 7.025 -16.457 -14.558 1.00 93.94 262 LEU A O 1
ATOM 1900 N N . PHE A 1 263 ? 5.406 -15.003 -13.979 1.00 94.81 263 PHE A N 1
ATOM 1901 C CA . PHE A 1 263 ? 5.733 -14.936 -12.562 1.00 94.81 263 PHE A CA 1
ATOM 1902 C C . PHE A 1 263 ? 4.520 -15.298 -11.706 1.00 94.81 263 PHE A C 1
ATOM 1904 O O . PHE A 1 263 ? 3.379 -14.975 -12.051 1.00 94.81 263 PHE A O 1
ATOM 1911 N N . GLU A 1 264 ? 4.757 -15.957 -10.575 1.00 94.06 264 GLU A N 1
ATOM 1912 C CA . GLU A 1 264 ? 3.741 -16.209 -9.556 1.00 94.06 264 GLU A CA 1
ATOM 1913 C C . GLU A 1 264 ? 3.143 -14.871 -9.077 1.00 94.06 264 GLU A C 1
ATOM 1915 O O . GLU A 1 264 ? 3.855 -13.909 -8.779 1.00 94.06 264 GLU A O 1
ATOM 1920 N N . ARG A 1 265 ? 1.808 -14.788 -9.031 1.00 94.62 265 ARG A N 1
ATOM 1921 C CA . ARG A 1 265 ? 1.093 -13.586 -8.581 1.00 94.62 265 ARG A CA 1
ATOM 1922 C C . ARG A 1 265 ? 1.153 -13.500 -7.052 1.00 94.62 265 ARG A C 1
ATOM 1924 O O . ARG A 1 265 ? 0.432 -14.223 -6.375 1.00 94.62 265 ARG A O 1
ATOM 1931 N N . THR A 1 266 ? 1.982 -12.608 -6.513 1.00 93.81 266 THR A N 1
ATOM 1932 C CA . THR A 1 266 ? 2.144 -12.393 -5.062 1.00 93.81 266 THR A CA 1
ATOM 1933 C C . THR A 1 266 ? 2.501 -10.941 -4.754 1.00 93.81 266 THR A C 1
ATOM 1935 O O . THR A 1 266 ? 3.196 -10.308 -5.538 1.00 93.81 266 THR A O 1
ATOM 1938 N N . SER A 1 267 ? 2.065 -10.404 -3.613 1.00 92.25 267 SER A N 1
ATOM 1939 C CA . SER A 1 267 ? 2.531 -9.097 -3.118 1.00 92.25 267 SER A CA 1
ATOM 1940 C C . SER A 1 267 ? 3.866 -9.179 -2.367 1.00 92.25 267 SER A C 1
ATOM 1942 O O . SER A 1 267 ? 4.418 -8.146 -1.981 1.00 92.25 267 SER A O 1
ATOM 1944 N N . ALA A 1 268 ? 4.398 -10.385 -2.139 1.00 93.75 268 ALA A N 1
ATOM 1945 C CA . ALA A 1 268 ? 5.679 -10.579 -1.475 1.00 93.75 268 ALA A CA 1
ATOM 1946 C C . ALA A 1 268 ? 6.808 -9.848 -2.219 1.00 93.75 268 ALA A C 1
ATOM 1948 O O . ALA A 1 268 ? 6.885 -9.881 -3.445 1.00 93.75 268 ALA A O 1
ATOM 1949 N N . GLY A 1 269 ? 7.677 -9.157 -1.479 1.00 93.75 269 GLY A N 1
ATOM 1950 C CA . GLY A 1 269 ? 8.695 -8.280 -2.066 1.00 93.75 269 GLY A CA 1
ATOM 1951 C C . GLY A 1 269 ? 8.221 -6.859 -2.379 1.00 93.75 269 GLY A C 1
ATOM 1952 O O . GLY A 1 269 ? 9.052 -6.011 -2.695 1.00 93.75 269 GLY A O 1
ATOM 1953 N N . THR A 1 270 ? 6.930 -6.552 -2.225 1.00 94.25 270 THR A N 1
ATOM 1954 C CA . THR A 1 270 ? 6.433 -5.168 -2.211 1.00 94.25 270 THR A CA 1
ATOM 1955 C C . THR A 1 270 ? 6.411 -4.654 -0.773 1.00 94.25 270 THR A C 1
ATOM 1957 O O . THR A 1 270 ? 6.003 -5.369 0.145 1.00 94.25 270 THR A O 1
ATOM 1960 N N . GLY A 1 271 ? 6.872 -3.421 -0.556 1.00 93.19 271 GLY A N 1
ATOM 1961 C CA . GLY A 1 271 ? 6.910 -2.811 0.771 1.00 93.19 271 GLY A CA 1
ATOM 1962 C C . GLY A 1 271 ? 6.720 -1.302 0.722 1.00 93.19 271 GLY A C 1
ATOM 1963 O O . GLY A 1 271 ? 7.258 -0.629 -0.157 1.00 93.19 271 GLY A O 1
ATOM 1964 N N . ALA A 1 272 ? 5.976 -0.780 1.695 1.00 93.31 272 ALA A N 1
ATOM 1965 C CA . ALA A 1 272 ? 5.845 0.647 1.965 1.00 93.31 272 ALA A CA 1
ATOM 1966 C C . ALA A 1 272 ? 6.047 0.927 3.462 1.00 93.31 272 ALA A C 1
ATOM 1968 O O . ALA A 1 272 ? 5.719 0.094 4.308 1.00 93.31 272 ALA A O 1
ATOM 1969 N N . ALA A 1 273 ? 6.616 2.089 3.773 1.00 91.75 273 ALA A N 1
ATOM 1970 C CA . ALA A 1 273 ? 6.865 2.570 5.132 1.00 91.75 273 ALA A CA 1
ATOM 1971 C C . ALA A 1 273 ? 7.117 4.088 5.112 1.00 91.75 273 ALA A C 1
ATOM 1973 O O . ALA A 1 273 ? 7.041 4.712 4.047 1.00 91.75 273 ALA A O 1
ATOM 1974 N N . GLY A 1 274 ? 7.435 4.686 6.266 1.00 88.00 274 GLY A N 1
ATOM 1975 C CA . GLY A 1 274 ? 7.739 6.110 6.352 1.00 88.00 274 GLY A CA 1
ATOM 1976 C C . GLY A 1 274 ? 9.033 6.514 5.650 1.00 88.00 274 GLY A C 1
ATOM 1977 O O . GLY A 1 274 ? 9.121 7.641 5.164 1.00 88.00 274 GLY A O 1
ATOM 1978 N N . THR A 1 275 ? 9.984 5.584 5.502 1.00 86.19 275 THR A N 1
ATOM 1979 C CA . THR A 1 275 ? 11.234 5.803 4.760 1.00 86.19 275 THR A CA 1
ATOM 1980 C C . THR A 1 275 ? 11.520 4.712 3.725 1.00 86.19 275 THR A C 1
ATOM 1982 O O . THR A 1 275 ? 11.030 3.582 3.848 1.00 86.19 275 THR A O 1
ATOM 1985 N N . PRO A 1 276 ? 12.362 4.997 2.711 1.00 87.12 276 PRO A N 1
ATOM 1986 C CA . PRO A 1 276 ? 12.784 3.993 1.738 1.00 87.12 276 PRO A CA 1
ATOM 1987 C C . PRO A 1 276 ? 13.474 2.766 2.354 1.00 87.12 276 PRO A C 1
ATOM 1989 O O . PRO A 1 276 ? 13.237 1.652 1.889 1.00 87.12 276 PRO A O 1
ATOM 1992 N N . ARG A 1 277 ? 14.294 2.924 3.408 1.00 86.50 277 ARG A N 1
ATOM 1993 C CA . ARG A 1 277 ? 14.961 1.781 4.060 1.00 86.50 277 ARG A CA 1
ATOM 1994 C C . ARG A 1 277 ? 13.975 0.921 4.845 1.00 86.50 277 ARG A C 1
ATOM 1996 O O . ARG A 1 277 ? 14.056 -0.304 4.767 1.00 86.50 277 ARG A O 1
ATOM 2003 N N . ALA A 1 278 ? 13.025 1.530 5.553 1.00 86.50 278 ALA A N 1
ATOM 2004 C CA . ALA A 1 278 ? 11.972 0.792 6.250 1.00 86.50 278 ALA A CA 1
ATOM 2005 C C . ALA A 1 278 ? 11.064 0.036 5.257 1.00 86.50 278 ALA A C 1
ATOM 2007 O O . ALA A 1 278 ? 10.731 -1.131 5.478 1.00 86.50 278 ALA A O 1
ATOM 2008 N N . ALA A 1 279 ? 10.750 0.651 4.111 1.00 91.06 279 ALA A N 1
ATOM 2009 C CA . ALA A 1 279 ? 10.001 0.011 3.031 1.00 91.06 279 ALA A CA 1
ATOM 2010 C C . ALA A 1 279 ? 10.773 -1.184 2.450 1.00 91.06 279 ALA A C 1
ATOM 2012 O O . ALA A 1 279 ? 10.198 -2.255 2.247 1.00 91.06 279 ALA A O 1
ATOM 2013 N N . LEU A 1 280 ? 12.090 -1.034 2.260 1.00 91.25 280 LEU A N 1
ATOM 2014 C CA . LEU A 1 280 ? 12.965 -2.114 1.814 1.00 91.25 280 LEU A CA 1
ATOM 2015 C C . LEU A 1 280 ? 13.041 -3.261 2.832 1.00 91.25 280 LEU A C 1
ATOM 2017 O O . LEU A 1 280 ? 12.903 -4.420 2.452 1.00 91.25 280 LEU A O 1
ATOM 2021 N N . ALA A 1 281 ? 13.231 -2.965 4.119 1.00 89.69 281 ALA A N 1
ATOM 2022 C CA . ALA A 1 281 ? 13.267 -3.981 5.171 1.00 89.69 281 ALA A CA 1
ATOM 2023 C C . ALA A 1 281 ? 11.958 -4.785 5.215 1.00 89.69 281 ALA A C 1
ATOM 2025 O O . ALA A 1 281 ? 11.970 -6.016 5.299 1.00 89.69 281 ALA A O 1
ATOM 2026 N N . ARG A 1 282 ? 10.820 -4.096 5.077 1.00 91.19 282 ARG A N 1
ATOM 2027 C CA . ARG A 1 282 ? 9.500 -4.721 4.983 1.00 91.19 282 ARG A CA 1
ATOM 2028 C C . ARG A 1 282 ? 9.362 -5.611 3.745 1.00 91.19 282 ARG A C 1
ATOM 2030 O O . ARG A 1 282 ? 8.896 -6.741 3.881 1.00 91.19 282 ARG A O 1
ATOM 2037 N N . ALA A 1 283 ? 9.775 -5.117 2.577 1.00 93.81 283 ALA A N 1
ATOM 2038 C CA . ALA A 1 283 ? 9.764 -5.859 1.317 1.00 93.81 283 ALA A CA 1
ATOM 2039 C C . ALA A 1 283 ? 10.634 -7.125 1.386 1.00 93.81 283 ALA A C 1
ATOM 2041 O O . ALA A 1 283 ? 10.198 -8.202 0.990 1.00 93.81 283 ALA A O 1
ATOM 2042 N N . LEU A 1 284 ? 11.843 -7.026 1.943 1.00 93.94 284 LEU A N 1
ATOM 2043 C CA . LEU A 1 284 ? 12.737 -8.173 2.114 1.00 93.94 284 LEU A CA 1
ATOM 2044 C C . LEU A 1 284 ? 12.144 -9.209 3.068 1.00 93.94 284 LEU A C 1
ATOM 2046 O O . LEU A 1 284 ? 12.146 -10.396 2.755 1.00 93.94 284 LEU A O 1
ATOM 2050 N N . ARG A 1 285 ? 11.586 -8.775 4.204 1.00 92.81 285 ARG A N 1
ATOM 2051 C CA . ARG A 1 285 ? 10.936 -9.687 5.152 1.00 92.81 285 ARG A CA 1
ATOM 2052 C C . ARG A 1 285 ? 9.759 -10.419 4.508 1.00 92.81 285 ARG A C 1
ATOM 2054 O O . ARG A 1 285 ? 9.635 -11.625 4.702 1.00 92.81 285 ARG A O 1
ATOM 2061 N N . SER A 1 286 ? 8.923 -9.728 3.727 1.00 94.25 286 SER A N 1
ATOM 2062 C CA . SER A 1 286 ? 7.797 -10.373 3.039 1.00 94.25 286 SER A CA 1
ATOM 2063 C C . SER A 1 286 ? 8.268 -11.344 1.952 1.00 94.25 286 SER A C 1
ATOM 2065 O O . SER A 1 286 ? 7.753 -12.455 1.891 1.00 94.25 286 SER A O 1
ATOM 2067 N N . ALA A 1 287 ? 9.287 -10.983 1.166 1.00 94.56 287 ALA A N 1
ATOM 2068 C CA . ALA A 1 287 ? 9.879 -11.859 0.152 1.00 94.56 287 ALA A CA 1
ATOM 2069 C C . ALA A 1 287 ? 10.500 -13.131 0.752 1.00 94.56 287 ALA A C 1
ATOM 2071 O O . ALA A 1 287 ? 10.274 -14.225 0.243 1.00 94.56 287 ALA A O 1
ATOM 2072 N N . LEU A 1 288 ? 11.257 -13.001 1.846 1.00 93.81 288 LEU A N 1
ATOM 2073 C CA . LEU A 1 288 ? 11.873 -14.140 2.532 1.00 93.81 288 LEU A CA 1
ATOM 2074 C C . LEU A 1 288 ? 10.827 -15.044 3.194 1.00 93.81 288 LEU A C 1
ATOM 2076 O O . LEU A 1 288 ? 10.958 -16.263 3.147 1.00 93.81 288 LEU A O 1
ATOM 2080 N N . THR A 1 289 ? 9.774 -14.457 3.772 1.00 93.62 289 THR A N 1
ATOM 2081 C CA . THR A 1 289 ? 8.662 -15.221 4.364 1.00 93.62 289 THR A CA 1
ATOM 2082 C C . THR A 1 289 ? 7.921 -16.023 3.296 1.00 93.62 289 THR A C 1
ATOM 2084 O O . THR A 1 289 ? 7.621 -17.195 3.501 1.00 93.62 289 THR A O 1
ATOM 2087 N N . ASP A 1 290 ? 7.658 -15.414 2.141 1.00 93.94 290 ASP A N 1
ATOM 2088 C CA . ASP A 1 290 ? 7.011 -16.077 1.009 1.00 93.94 290 ASP A CA 1
ATOM 2089 C C . ASP A 1 290 ? 7.881 -17.198 0.417 1.00 93.94 290 ASP A C 1
ATOM 2091 O O . ASP A 1 290 ? 7.380 -18.294 0.181 1.00 93.94 290 ASP A O 1
ATOM 2095 N N . ASP A 1 291 ? 9.192 -16.985 0.252 1.00 93.00 291 ASP A N 1
ATOM 2096 C CA . ASP A 1 291 ? 10.125 -18.043 -0.164 1.00 93.00 291 ASP A CA 1
ATOM 2097 C C . ASP A 1 291 ? 10.150 -19.212 0.838 1.00 93.00 291 ASP A C 1
ATOM 2099 O O . ASP A 1 291 ? 10.019 -20.371 0.438 1.00 93.00 291 ASP A O 1
ATOM 2103 N N . ALA A 1 292 ? 10.237 -18.928 2.141 1.00 93.69 292 ALA A N 1
ATOM 2104 C CA . ALA A 1 292 ? 10.189 -19.947 3.189 1.00 93.69 292 ALA A CA 1
ATOM 2105 C C . ALA A 1 292 ? 8.869 -20.740 3.163 1.00 93.69 292 ALA A C 1
ATOM 2107 O O . ALA A 1 292 ? 8.882 -21.975 3.167 1.00 93.69 292 ALA A O 1
ATOM 2108 N N . LEU A 1 293 ? 7.7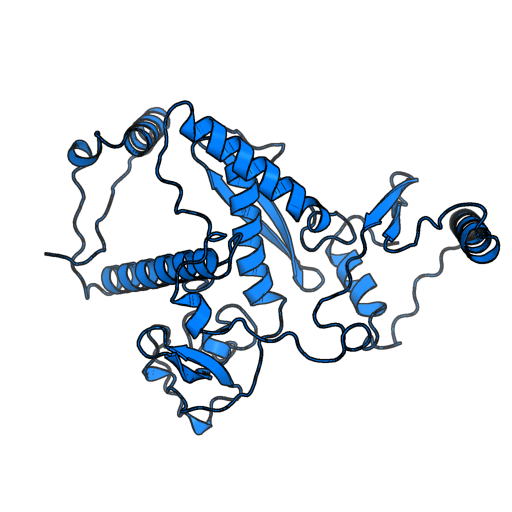31 -20.049 3.045 1.00 93.38 293 LEU A N 1
ATOM 2109 C CA . LEU A 1 293 ? 6.411 -20.667 2.926 1.00 93.38 293 LEU A CA 1
ATOM 2110 C C . LEU A 1 293 ? 6.304 -21.541 1.672 1.00 93.38 293 LEU A C 1
ATOM 2112 O O . LEU A 1 293 ? 5.818 -22.671 1.742 1.00 93.38 293 LEU A O 1
ATOM 2116 N N . ARG A 1 294 ? 6.798 -21.069 0.523 1.00 91.88 294 ARG A N 1
ATOM 2117 C CA . ARG A 1 294 ? 6.790 -21.849 -0.721 1.00 91.88 294 ARG A CA 1
ATOM 2118 C C . ARG A 1 294 ? 7.650 -23.099 -0.605 1.00 91.88 294 ARG A C 1
ATOM 2120 O O . ARG A 1 294 ? 7.207 -24.169 -1.022 1.00 91.88 294 ARG A O 1
ATOM 2127 N N . ARG A 1 295 ? 8.835 -23.009 0.003 1.00 91.88 295 ARG A N 1
ATOM 2128 C CA . ARG A 1 295 ? 9.688 -24.180 0.264 1.00 91.88 295 ARG A CA 1
ATOM 2129 C C . ARG A 1 295 ? 9.027 -25.176 1.216 1.00 91.88 295 ARG A C 1
ATOM 2131 O O . ARG A 1 295 ? 9.122 -26.379 0.981 1.00 91.88 295 ARG A O 1
ATOM 2138 N N . ALA A 1 296 ? 8.323 -24.696 2.239 1.00 93.75 296 ALA A N 1
ATOM 2139 C CA . ALA A 1 296 ? 7.548 -25.534 3.151 1.00 93.75 296 ALA A CA 1
ATOM 2140 C C . ALA A 1 296 ? 6.404 -26.268 2.423 1.00 93.75 296 ALA A C 1
ATOM 2142 O O . ALA A 1 296 ? 6.310 -27.494 2.499 1.00 93.75 296 ALA A O 1
ATOM 2143 N N . ILE A 1 297 ? 5.592 -25.552 1.635 1.00 93.06 297 ILE A N 1
ATOM 2144 C CA . ILE A 1 297 ? 4.483 -26.129 0.849 1.00 93.06 297 ILE A CA 1
ATOM 2145 C C . ILE A 1 297 ? 5.002 -27.154 -0.168 1.00 93.06 297 ILE A C 1
ATOM 2147 O O . ILE A 1 297 ? 4.434 -28.238 -0.309 1.00 93.06 297 ILE A O 1
ATOM 2151 N N . ARG A 1 298 ? 6.113 -26.843 -0.849 1.00 91.56 298 ARG A N 1
ATOM 2152 C CA . ARG A 1 298 ? 6.772 -27.744 -1.809 1.00 91.56 298 ARG A CA 1
ATOM 2153 C C . ARG A 1 298 ? 7.566 -28.871 -1.136 1.00 91.56 298 ARG A C 1
ATOM 2155 O O . ARG A 1 298 ? 8.107 -29.720 -1.839 1.00 91.56 298 ARG A O 1
ATOM 2162 N N . ARG A 1 299 ? 7.624 -28.903 0.202 1.00 93.06 299 ARG A N 1
ATOM 2163 C CA . ARG A 1 299 ? 8.370 -29.883 1.012 1.00 93.06 299 ARG A CA 1
ATOM 2164 C C . ARG A 1 299 ? 9.863 -29.944 0.675 1.00 93.06 299 ARG A C 1
ATOM 2166 O O . ARG A 1 299 ? 10.485 -30.999 0.764 1.00 93.06 299 ARG A O 1
ATOM 2173 N N . THR A 1 300 ? 10.442 -28.811 0.287 1.00 92.31 300 THR A N 1
ATOM 2174 C CA . THR A 1 300 ? 11.876 -28.671 -0.005 1.00 92.31 300 THR A CA 1
ATOM 2175 C C . THR A 1 300 ? 12.666 -28.104 1.175 1.00 92.31 300 THR A C 1
ATOM 2177 O O . THR A 1 300 ? 13.887 -28.012 1.098 1.00 92.31 300 THR A O 1
ATOM 2180 N N . ALA A 1 301 ? 11.987 -27.713 2.256 1.00 91.75 301 ALA A N 1
ATOM 2181 C CA . ALA A 1 301 ? 12.583 -27.316 3.529 1.00 91.75 301 ALA A CA 1
ATOM 2182 C C . ALA A 1 301 ? 11.812 -27.968 4.694 1.00 91.75 301 ALA A C 1
ATOM 2184 O O . ALA A 1 301 ? 10.604 -28.197 4.561 1.00 91.75 301 ALA A O 1
ATOM 2185 N N . PRO A 1 302 ? 12.483 -28.295 5.814 1.00 90.12 302 PRO A N 1
ATOM 2186 C CA . PRO A 1 302 ? 11.814 -28.830 6.993 1.00 90.12 302 PRO A CA 1
ATOM 2187 C C . PRO A 1 302 ? 10.907 -27.773 7.635 1.00 90.12 302 PRO A C 1
ATOM 2189 O O . PRO A 1 302 ? 11.230 -26.588 7.638 1.00 90.12 302 PRO A O 1
ATOM 2192 N N . VAL A 1 303 ? 9.798 -28.234 8.212 1.00 94.12 303 VAL A N 1
ATOM 2193 C CA . VAL A 1 303 ? 8.863 -27.430 9.010 1.00 94.12 303 VAL A CA 1
ATOM 2194 C C . VAL A 1 303 ? 8.826 -28.025 10.408 1.00 94.12 303 VAL A C 1
ATOM 2196 O O . VAL A 1 303 ? 8.693 -29.244 10.549 1.00 94.12 303 VAL A O 1
ATOM 2199 N N . ARG A 1 304 ? 8.967 -27.188 11.437 1.00 93.19 304 ARG A N 1
ATOM 2200 C CA . ARG A 1 304 ? 8.962 -27.626 12.838 1.00 93.19 304 ARG A CA 1
ATOM 2201 C C . ARG A 1 304 ? 7.828 -26.951 13.591 1.00 93.19 304 ARG A C 1
ATOM 2203 O O . ARG A 1 304 ? 7.598 -25.761 13.409 1.00 93.19 304 ARG A O 1
ATOM 2210 N N . LEU A 1 305 ? 7.139 -27.711 14.437 1.00 94.50 305 LEU A N 1
ATOM 2211 C CA . LEU A 1 305 ? 6.209 -27.134 15.401 1.00 94.50 305 LEU A CA 1
ATOM 2212 C C . LEU A 1 305 ? 7.024 -26.437 16.493 1.00 94.50 305 LEU A C 1
ATOM 2214 O O . LEU A 1 305 ? 7.958 -27.030 17.036 1.00 94.50 305 LEU A O 1
ATOM 2218 N N . VAL A 1 306 ? 6.677 -25.191 16.796 1.00 92.62 306 VAL A N 1
ATOM 2219 C CA . VAL A 1 306 ? 7.274 -24.443 17.901 1.00 92.62 306 VAL A CA 1
ATOM 2220 C C . VAL A 1 306 ? 6.548 -24.812 19.190 1.00 92.62 306 VAL A C 1
ATOM 2222 O O . VAL A 1 306 ? 5.318 -24.815 19.235 1.00 92.62 306 VAL A O 1
ATOM 2225 N N . ASP A 1 307 ? 7.306 -25.122 20.243 1.00 91.31 307 ASP A N 1
ATOM 2226 C CA . ASP A 1 307 ? 6.737 -25.285 21.580 1.00 91.31 307 ASP A CA 1
ATOM 2227 C C . ASP A 1 307 ? 6.257 -23.924 22.085 1.00 91.31 307 ASP A C 1
ATOM 2229 O O . ASP A 1 307 ? 7.056 -23.036 22.366 1.00 91.31 307 ASP A O 1
ATOM 2233 N N . LEU A 1 308 ? 4.943 -23.747 22.213 1.00 88.19 308 LEU A N 1
ATOM 2234 C CA . LEU A 1 308 ? 4.366 -22.478 22.659 1.00 88.19 308 LEU A CA 1
ATOM 2235 C C . LEU A 1 308 ? 4.829 -22.090 24.071 1.00 88.19 308 LEU A C 1
ATOM 2237 O O . LEU A 1 308 ? 4.884 -20.903 24.387 1.00 88.19 308 LEU A O 1
ATOM 2241 N N . ASN A 1 309 ? 5.230 -23.061 24.901 1.00 86.62 309 ASN A N 1
ATOM 2242 C CA . ASN A 1 309 ? 5.785 -22.771 26.223 1.00 86.62 309 ASN A CA 1
ATOM 2243 C C . ASN A 1 309 ? 7.151 -22.083 26.146 1.00 86.62 309 ASN A C 1
ATOM 2245 O O . ASN A 1 309 ? 7.529 -21.398 27.090 1.00 86.62 309 ASN A O 1
ATOM 2249 N N . SER A 1 310 ? 7.883 -22.216 25.034 1.00 87.81 310 SER A N 1
ATOM 2250 C CA . SER A 1 310 ? 9.152 -21.508 24.839 1.00 87.81 310 SER A CA 1
ATOM 2251 C C . SER A 1 310 ? 8.965 -20.039 24.456 1.00 87.81 310 SER A C 1
ATOM 2253 O O . SER A 1 310 ? 9.952 -19.330 24.290 1.00 87.81 310 SER A O 1
ATOM 2255 N N . LEU A 1 311 ? 7.724 -19.592 24.254 1.00 83.12 311 LEU A N 1
ATOM 2256 C CA . LEU A 1 311 ? 7.401 -18.244 23.788 1.00 83.12 311 LEU A CA 1
ATOM 2257 C C . LEU A 1 311 ? 6.737 -17.380 24.870 1.00 83.12 311 LEU A C 1
ATOM 2259 O O . LEU A 1 311 ? 6.358 -16.245 24.606 1.00 83.12 311 LEU A O 1
ATOM 2263 N N . ILE A 1 312 ? 6.593 -17.906 26.088 1.00 80.81 312 ILE A N 1
ATOM 2264 C CA . ILE A 1 312 ? 5.903 -17.235 27.202 1.00 80.81 312 ILE A CA 1
ATOM 2265 C C . ILE A 1 312 ? 6.636 -15.997 27.726 1.00 80.81 312 ILE A C 1
ATOM 2267 O O . ILE A 1 312 ? 6.017 -15.170 28.391 1.00 80.81 312 ILE A O 1
ATOM 2271 N N . ASP A 1 313 ? 7.935 -15.883 27.440 1.00 85.38 313 ASP A N 1
ATOM 2272 C CA . ASP A 1 313 ? 8.752 -14.728 27.818 1.00 85.38 313 ASP A CA 1
ATOM 2273 C C . ASP A 1 313 ? 8.485 -13.511 26.910 1.00 85.38 313 ASP A C 1
ATOM 2275 O O . ASP A 1 313 ? 8.862 -12.391 27.253 1.00 85.38 313 ASP A O 1
ATOM 2279 N N . ASP A 1 314 ? 7.809 -13.712 25.772 1.00 86.81 314 ASP A N 1
ATOM 2280 C CA . ASP A 1 314 ? 7.291 -12.637 24.931 1.00 86.81 314 ASP A CA 1
ATOM 2281 C C . ASP A 1 314 ? 5.873 -12.271 25.394 1.00 86.81 314 ASP A C 1
ATOM 2283 O O . ASP A 1 314 ? 4.909 -13.017 25.191 1.00 86.81 314 ASP A O 1
ATOM 2287 N N . ALA A 1 315 ? 5.748 -11.114 26.048 1.00 85.38 315 ALA A N 1
ATOM 2288 C CA . ALA A 1 315 ? 4.483 -10.643 26.603 1.00 85.38 315 ALA A CA 1
ATOM 2289 C C . ALA A 1 315 ? 3.398 -10.453 25.529 1.00 85.38 315 ALA A C 1
ATOM 2291 O O . ALA A 1 315 ? 2.228 -10.760 25.778 1.00 85.38 315 ALA A O 1
ATOM 2292 N N . GLU A 1 316 ? 3.781 -9.993 24.335 1.00 86.88 316 GLU A N 1
ATOM 2293 C CA . GLU A 1 316 ? 2.860 -9.778 23.223 1.00 86.88 316 GLU A CA 1
ATOM 2294 C C . GLU A 1 316 ? 2.346 -11.120 22.700 1.00 86.88 316 GLU A C 1
ATOM 2296 O O . GLU A 1 316 ? 1.136 -11.320 22.557 1.00 86.88 316 GLU A O 1
ATOM 2301 N N . LEU A 1 317 ? 3.240 -12.091 22.499 1.00 88.06 317 LEU A N 1
ATOM 2302 C CA . LEU A 1 317 ? 2.818 -13.406 22.034 1.00 88.06 317 LEU A CA 1
ATOM 2303 C C . LEU A 1 317 ? 1.993 -14.157 23.084 1.00 88.06 317 LEU A C 1
ATOM 2305 O O . LEU A 1 317 ? 0.983 -14.777 22.743 1.00 88.06 317 LEU A O 1
ATOM 2309 N N . LEU A 1 318 ? 2.360 -14.062 24.364 1.00 88.25 318 LEU A N 1
ATOM 2310 C CA . LEU A 1 318 ? 1.576 -14.628 25.460 1.00 88.25 318 LEU A CA 1
ATOM 2311 C C . LEU A 1 318 ? 0.160 -14.030 25.506 1.00 88.25 318 LEU A C 1
ATOM 2313 O O . LEU A 1 318 ? -0.811 -14.765 25.709 1.00 88.25 318 LEU A O 1
ATOM 2317 N N . PHE A 1 319 ? 0.024 -12.716 25.294 1.00 89.31 319 PHE A N 1
ATOM 2318 C CA . PHE A 1 319 ? -1.274 -12.049 25.185 1.00 89.31 319 PHE A CA 1
ATOM 2319 C C . PHE A 1 319 ? -2.105 -12.604 24.021 1.00 89.31 319 PHE A C 1
ATOM 2321 O O . PHE A 1 319 ? -3.284 -12.922 24.211 1.00 89.31 319 PHE A O 1
ATOM 2328 N N . LEU A 1 320 ? -1.505 -12.776 22.840 1.00 91.25 320 LEU A N 1
ATOM 2329 C CA . LEU A 1 320 ? -2.192 -13.316 21.663 1.00 91.25 320 LEU A CA 1
ATOM 2330 C C . LEU A 1 320 ? -2.633 -14.771 21.863 1.00 91.25 320 LEU A C 1
ATOM 2332 O O . LEU A 1 320 ? -3.767 -15.115 21.527 1.00 91.25 320 LEU A O 1
ATOM 2336 N N . LEU A 1 321 ? -1.782 -15.609 22.462 1.00 91.31 321 LEU A N 1
ATOM 2337 C CA . LEU A 1 321 ? -2.100 -17.010 22.756 1.00 91.31 321 LEU A CA 1
ATOM 2338 C C . LEU A 1 321 ? -3.271 -17.134 23.740 1.00 91.31 321 LEU A C 1
ATOM 2340 O O . LEU A 1 321 ? -4.220 -17.870 23.476 1.00 91.31 321 LEU A O 1
ATOM 2344 N N . ARG A 1 322 ? -3.257 -16.361 24.833 1.00 90.62 322 ARG A N 1
ATOM 2345 C CA . ARG A 1 322 ? -4.375 -16.326 25.796 1.00 90.62 322 ARG A CA 1
ATOM 2346 C C . ARG A 1 322 ? -5.653 -15.773 25.177 1.00 90.62 322 ARG A C 1
ATOM 2348 O O . ARG A 1 322 ? -6.746 -16.240 25.484 1.00 90.62 322 ARG A O 1
ATOM 2355 N N . SER A 1 323 ? -5.528 -14.776 24.306 1.00 93.31 323 SER A N 1
ATOM 2356 C CA . SER A 1 323 ? -6.670 -14.212 23.587 1.00 93.31 323 SER A CA 1
ATOM 2357 C C . SER A 1 323 ? -7.311 -15.243 22.659 1.00 93.31 323 SER A C 1
ATOM 2359 O O . SER A 1 323 ? -8.533 -15.363 22.641 1.00 93.31 323 SER A O 1
ATOM 2361 N N . ALA A 1 324 ? -6.506 -16.030 21.940 1.00 92.81 324 ALA A N 1
ATOM 2362 C CA . ALA A 1 324 ? -6.998 -17.124 21.110 1.00 92.81 324 ALA A CA 1
ATOM 2363 C C . ALA A 1 324 ? -7.697 -18.210 21.946 1.00 92.81 324 ALA A C 1
ATOM 2365 O O . ALA A 1 324 ? -8.801 -18.625 21.595 1.00 92.81 324 ALA A O 1
ATOM 2366 N N . GLU A 1 325 ? -7.116 -18.601 23.085 1.00 92.00 325 GLU A N 1
ATOM 2367 C CA . GLU A 1 325 ? -7.722 -19.559 24.019 1.00 92.00 325 GLU A CA 1
ATOM 2368 C C . GLU A 1 325 ? -9.091 -19.076 24.527 1.00 92.00 325 GLU A C 1
ATOM 2370 O O . GLU A 1 325 ? -10.071 -19.819 24.461 1.00 92.00 325 GLU A O 1
ATOM 2375 N N . ASN A 1 326 ? -9.195 -17.809 24.943 1.00 93.06 326 ASN A N 1
ATOM 2376 C CA . ASN A 1 326 ? -10.455 -17.206 25.397 1.00 93.06 326 ASN A CA 1
ATOM 2377 C C . ASN A 1 326 ? -11.533 -17.163 24.301 1.00 93.06 326 ASN A C 1
ATOM 2379 O O . ASN A 1 326 ? -12.724 -17.216 24.606 1.00 93.06 326 ASN A O 1
ATOM 2383 N N . LEU A 1 327 ? -11.122 -17.075 23.034 1.00 93.25 327 LEU A N 1
ATOM 2384 C CA . LEU A 1 327 ? -12.008 -17.124 21.868 1.00 93.25 327 LEU A CA 1
ATOM 2385 C C . LEU A 1 327 ? -12.309 -18.561 21.402 1.00 93.25 327 LEU A C 1
ATOM 2387 O O . LEU A 1 327 ? -13.047 -18.745 20.435 1.00 93.25 327 LEU A O 1
ATOM 2391 N N . GLY A 1 328 ? -11.753 -19.582 22.062 1.00 94.75 328 GLY A N 1
ATOM 2392 C CA . GLY A 1 328 ? -11.910 -20.985 21.674 1.00 94.75 328 GLY A CA 1
ATOM 2393 C C . GLY A 1 328 ? -11.169 -21.358 20.385 1.00 94.75 328 GLY A C 1
ATOM 2394 O O . GLY A 1 328 ? -11.545 -22.325 19.722 1.00 94.75 328 GLY A O 1
ATOM 2395 N N . VAL A 1 329 ? -10.137 -20.597 20.010 1.00 94.19 329 VAL A N 1
ATOM 2396 C CA . VAL A 1 329 ? -9.328 -20.816 18.804 1.00 94.19 329 VAL A CA 1
ATOM 2397 C C . VAL A 1 329 ? -8.064 -21.595 19.160 1.00 94.19 329 VAL A C 1
ATOM 2399 O O . VAL A 1 329 ? -7.258 -21.165 19.982 1.00 94.19 329 VAL A O 1
ATOM 2402 N N . THR A 1 330 ? -7.856 -22.738 18.506 1.00 91.62 330 THR A N 1
ATOM 2403 C CA . THR A 1 330 ? -6.604 -23.500 18.605 1.00 91.62 330 THR A CA 1
ATOM 2404 C C . THR A 1 330 ? -5.552 -22.907 17.670 1.00 91.62 330 THR A C 1
ATOM 2406 O O . THR A 1 330 ? -5.823 -22.705 16.486 1.00 91.62 330 THR A O 1
ATOM 2409 N N . VAL A 1 331 ? -4.352 -22.646 18.193 1.00 92.19 331 VAL A N 1
ATOM 2410 C CA . VAL A 1 331 ? -3.238 -22.045 17.446 1.00 92.19 331 VAL A CA 1
ATOM 2411 C C . VAL A 1 331 ? -2.047 -22.995 17.432 1.00 92.19 331 VAL A C 1
ATOM 2413 O O . VAL A 1 331 ? -1.648 -23.517 18.470 1.00 92.19 331 VAL A O 1
ATOM 2416 N N . GLU A 1 332 ? -1.452 -23.171 16.255 1.00 92.31 332 GLU A N 1
ATOM 2417 C CA . GLU A 1 332 ? -0.162 -23.832 16.065 1.00 92.31 332 GLU A CA 1
ATOM 2418 C C . GLU A 1 332 ? 0.815 -22.834 15.439 1.00 92.31 332 GLU A C 1
ATOM 2420 O O . GLU A 1 332 ? 0.465 -22.115 14.501 1.00 92.31 332 GLU A O 1
ATOM 2425 N N . VAL A 1 333 ? 2.047 -22.788 15.950 1.00 91.56 333 VAL A N 1
ATOM 2426 C CA . VAL A 1 333 ? 3.112 -21.934 15.411 1.00 91.56 333 VAL A CA 1
ATOM 2427 C C . VAL A 1 333 ? 4.153 -22.820 14.742 1.00 91.56 333 VAL A C 1
ATOM 2429 O O . VAL A 1 333 ? 4.656 -23.768 15.343 1.00 91.56 333 VAL A O 1
ATOM 2432 N N . LEU A 1 334 ? 4.467 -22.511 13.485 1.00 93.31 334 LEU A N 1
ATOM 2433 C CA . LEU A 1 334 ? 5.402 -23.276 12.666 1.00 93.31 334 LEU A CA 1
ATOM 2434 C C . LEU A 1 334 ? 6.661 -22.456 12.388 1.00 93.31 334 LEU A C 1
ATOM 2436 O O . LEU A 1 334 ? 6.579 -21.319 11.923 1.00 93.31 334 LEU A O 1
ATOM 2440 N N . ASP A 1 335 ? 7.822 -23.060 12.615 1.00 92.62 335 ASP A N 1
ATOM 2441 C CA . ASP A 1 335 ? 9.107 -22.518 12.194 1.00 92.62 335 ASP A CA 1
ATOM 2442 C C . ASP A 1 335 ? 9.387 -22.919 10.740 1.00 92.62 335 ASP A C 1
ATOM 2444 O O . ASP A 1 335 ? 9.474 -24.106 10.399 1.00 92.62 335 ASP A O 1
ATOM 2448 N N . LEU A 1 336 ? 9.513 -21.897 9.889 1.00 93.00 336 LEU A N 1
ATOM 2449 C CA . LEU A 1 336 ? 9.791 -22.008 8.457 1.00 93.00 336 LEU A CA 1
ATOM 2450 C C . LEU A 1 336 ? 11.218 -21.575 8.093 1.00 93.00 336 LEU A C 1
ATOM 2452 O O . LEU A 1 336 ? 11.573 -21.576 6.916 1.00 93.00 336 LEU A O 1
ATOM 2456 N N . THR A 1 337 ? 12.047 -21.184 9.065 1.00 84.62 337 THR A N 1
ATOM 2457 C CA . THR A 1 337 ? 13.400 -20.664 8.803 1.00 84.62 337 THR A CA 1
ATOM 2458 C C . THR A 1 337 ? 14.325 -21.709 8.180 1.00 84.62 337 THR A C 1
ATOM 2460 O O . THR A 1 337 ? 15.356 -21.361 7.604 1.00 84.62 337 THR A O 1
ATOM 2463 N N . GLY A 1 338 ? 13.957 -22.994 8.261 1.00 65.44 338 GLY A N 1
ATOM 2464 C CA . GLY A 1 338 ? 14.726 -24.105 7.706 1.00 65.44 338 GLY A CA 1
ATOM 2465 C C . GLY A 1 338 ? 16.084 -24.302 8.383 1.00 65.44 338 GLY A C 1
ATOM 2466 O O . GLY A 1 338 ? 16.872 -25.126 7.916 1.00 65.44 338 GLY A O 1
ATOM 2467 N N . ALA A 1 339 ? 16.367 -23.562 9.460 1.00 51.84 339 ALA A N 1
ATOM 2468 C CA . ALA A 1 339 ? 17.566 -23.727 10.254 1.00 51.84 339 ALA A CA 1
ATOM 2469 C C . ALA A 1 339 ? 17.404 -24.966 11.140 1.00 51.84 339 ALA A C 1
ATOM 2471 O O . ALA A 1 339 ? 16.449 -25.102 11.907 1.00 51.84 339 ALA A O 1
ATOM 2472 N N . GLY A 1 340 ? 18.335 -25.898 10.947 1.00 39.06 340 GLY A N 1
ATOM 2473 C CA . GLY A 1 340 ? 18.516 -27.084 11.768 1.00 39.06 340 GLY A CA 1
ATOM 2474 C C . GLY A 1 340 ? 18.880 -26.725 13.192 1.00 39.06 340 GLY A C 1
ATOM 2475 O O . GLY A 1 340 ? 19.775 -25.872 13.351 1.00 39.06 340 GLY A O 1
#

Radius of gyration: 24.17 Å; Cα contacts (8 Å, |Δi|>4): 485; chains: 1; bounding box: 60×71×56 Å

Sequence (340 aa):
GAGSDAADSADLWSGLGPAAPLGTPARVPTGPLAGMLGNLLSFEVFRLVTQALPAETRNQVVVQDLNSLDVLAEPLLPHPRCRFCTAGEPKAPDGAALRVPHPDDEPVALPADGPADEAAAKGALAALELRDVLVREAAGVFGGYADDDWEQTPLKVSTVRLGVSPGRVREVSAIDVHHVAGARLAALFRGAEVYAEHVVPPRVGGRGGRVAPAELALSSGLEAPVDRVAAWSEASSLLDGRTVLVPTGAVRTLGGWNDQGLFERTSAGTGAAGTPRAALARALRSALTDDALRRAIRRTAPVRLVDLNSLIDDAELLFLLRSAENLGVTVEVLDLTGAG

Nearest PDB structures (foldseek):
  3h5a-assembly1_A  TM=7.460E-01  e=3.570E+00  Escherichia coli
  4i6m-assembly1_A  TM=4.096E-01  e=8.982E+00  Saccharomyces cerevisiae S288C

pLDDT: mean 84.72, std 12.78, range [34.22, 97.44]

Secondary structure (DSSP, 8-state):
---SSHHHHHHHHHHHSTT--TTS------THHHHHHHHHHHHHHHHHHH-SS--TTTTEEEEE-TTT--EEEEE-PPPTT-TTTSSSPPPPPPTTGGGS--TTSPP-PPP--THHHHHHHHHHHHHHHTTGGGB-TTT-SEEEE--TTS--SSSEEEEEEEEEETTEEEEEEEEESS-HHHHHHHHHHHHHHHHHHHTSPPP-B-SSEEPPGGGSTTB-S----GGG---EEEEE-TTT--EEEEEHHHHSSSSGGGTT--B----TT----SSHHHHHHHHHHHHHHHHHHHHHHTTSS--EE--GGGGTT-HHHHHHHHHHHHTT-----EE-S---

Mean predicted aligned error: 8.1 Å

Foldseek 3Di:
DQAQDVLSLQVVVLCVDPPHDVPDPPDDDDDPVNVVVVVLVVVLVCCVVVVPDHRLPPQWDWDQHPVVRDIDIAGADDDQQPPVPDDDHDDDPQLVVLLDDDPPDDDDDDDDDDPSLVVVLVVLVVVCVVCVSQDDCNRHQWNHKPQPPDDPPQKQKIWIWGDLHNVDIDIFMAIDRRDNSVRNQVSVFRNVLSCCQRPNDADWDDDAAEDFLVNDPQFPPDDDGSVRQPTWHWDADSVPRGIHTYRVCVVNVQYPSCVVVRGHRDSQLAAGDPDPNNRNVRNVVSNVVVSLVVCVVVVVADKDWDDVVVVCVPVSSVSVCVSCVVVVHDDIDIDSVSDD